Protein AF-A0A0H2RJT6-F1 (afdb_monomer)

Solvent-accessible surface area (backbone atoms only — not comparable to full-atom values): 15308 Å² total; per-residue (Å²): 140,87,80,90,82,89,78,84,84,78,86,77,85,83,81,84,77,84,78,81,77,78,84,75,86,77,82,84,78,81,76,83,76,79,80,81,78,73,86,76,71,72,59,98,78,64,89,45,74,68,57,58,53,48,54,52,51,54,50,51,50,54,52,49,51,52,50,51,53,51,51,35,48,74,66,50,67,35,45,68,49,44,46,49,56,51,48,51,58,48,48,59,54,50,52,54,52,52,54,54,48,60,61,48,70,76,55,71,87,86,75,70,84,84,78,82,61,86,68,74,50,73,64,55,54,50,52,50,52,51,47,53,53,52,41,48,53,36,32,56,44,94,47,66,69,55,16,49,50,20,32,50,48,52,25,50,47,21,66,78,32,67,66,54,15,54,53,57,55,68,46,82,52,68,86,48,70,62,57,82,63,93,43,72,68,49,53,52,40,49,51,53,26,48,48,41,31,68,48,46,71,64,48,54,50,52,51,54,50,51,50,44,65,76,66,48,72,88,49,99,52,96,62,56,91,51,49,64,56,54,51,52,58,44,50,65,52,46,51,56,50,50,51,52,51,48,55,67,74,76,106

Foldseek 3Di:
DDDDDDDDDDDDDDDDDPDDPDDDDDDPDPDPPDDPCPPPDPPPDPPDVVVVVVVVVVVVVVVVVVVVVVVCVVVLLALVSLLVVLVVLLVVLVVVLVVVVVVCVVPDDDPPDPPSDPDPDPVSLVVNLVSLVSLLVQCQDPDPVRNLSSLVSLLVCLLVHLVSLVSVLPPPSVVSLPHPDPDPSSPVSSVSSVCSSPVSVVSVVVVVVVCCVVPVPPDPDPCHPCPVVVVVVVCVVVVVVVVVVVVVVVD

Mean predicted aligned error: 14.98 Å

Secondary structure (DSSP, 8-state):
--------------------------------------S----TT---HHHHHHHHHHHHHHHHHHHHHHHHHHTT-SHHHHHHHHHHHHHHHHHHHHHHHHHHHTS-GGG-SSS---PPPHHHHHHHHHHHHHHHHHTT-S-HHHHHHHHHHHHHHHHH-HHHHHHHHHS-GGGGSS-SS--HHHHHHHHHHHHHHH-HHHHHHHHHHHHHHHHSTTS--TTGGGHHHHHHHHHHHHHHHHHHHHHHHH-

Structure (mmCIF, N/CA/C/O backbone):
data_AF-A0A0H2RJT6-F1
#
_entry.id   AF-A0A0H2RJT6-F1
#
loop_
_atom_site.group_PDB
_atom_site.id
_atom_site.type_symbol
_atom_site.label_atom_id
_atom_site.label_alt_id
_atom_site.label_comp_id
_atom_site.label_asym_id
_atom_site.label_entity_id
_atom_site.label_seq_id
_atom_site.pdbx_PDB_ins_code
_atom_site.Cartn_x
_atom_site.Cartn_y
_atom_site.Cartn_z
_atom_site.occupancy
_atom_site.B_iso_or_equiv
_atom_site.auth_seq_id
_atom_site.auth_comp_id
_atom_site.auth_asym_id
_atom_site.auth_atom_id
_atom_site.pdbx_PDB_model_num
ATOM 1 N N . MET A 1 1 ? 41.967 -22.793 17.182 1.00 45.53 1 MET A N 1
ATOM 2 C CA . MET A 1 1 ? 41.355 -23.231 18.454 1.00 45.53 1 MET A CA 1
ATOM 3 C C . MET A 1 1 ? 39.884 -23.486 18.200 1.00 45.53 1 MET A C 1
ATOM 5 O O . MET A 1 1 ? 39.158 -22.557 17.878 1.00 45.53 1 MET A O 1
ATOM 9 N N . ALA A 1 2 ? 39.508 -24.761 18.204 1.00 50.25 2 ALA A N 1
ATOM 10 C CA . ALA A 1 2 ? 38.181 -25.255 17.871 1.00 50.25 2 ALA A CA 1
ATOM 11 C C . ALA A 1 2 ? 37.412 -25.554 19.163 1.00 50.25 2 ALA A C 1
ATOM 13 O O . ALA A 1 2 ? 37.963 -26.201 20.048 1.00 50.25 2 ALA A O 1
ATOM 14 N N . HIS A 1 3 ? 36.153 -25.129 19.255 1.00 53.34 3 HIS A N 1
ATOM 15 C CA . HIS A 1 3 ? 35.222 -25.632 20.262 1.00 53.34 3 HIS A CA 1
ATOM 16 C C . HIS A 1 3 ? 33.920 -26.059 19.584 1.00 53.34 3 HIS A C 1
ATOM 18 O O . HIS A 1 3 ? 33.117 -25.238 19.146 1.00 53.34 3 HIS A O 1
ATOM 24 N N . ASN A 1 4 ? 33.760 -27.380 19.500 1.00 57.09 4 ASN A N 1
ATOM 25 C CA . ASN A 1 4 ? 32.507 -28.072 19.238 1.00 57.09 4 ASN A CA 1
ATOM 26 C C . ASN A 1 4 ? 31.572 -27.889 20.440 1.00 57.09 4 ASN A C 1
ATOM 28 O O . ASN A 1 4 ? 31.988 -28.113 21.576 1.00 57.09 4 ASN A O 1
ATOM 32 N N . SER A 1 5 ? 30.303 -27.557 20.198 1.00 62.84 5 SER A N 1
ATOM 33 C CA . SER A 1 5 ? 29.250 -27.660 21.210 1.00 62.84 5 SER A CA 1
ATOM 34 C C . SER A 1 5 ? 28.062 -28.421 20.630 1.00 62.84 5 SER A C 1
ATOM 36 O O . SER A 1 5 ? 27.345 -27.947 19.751 1.00 62.84 5 SER A O 1
ATOM 38 N N . SER A 1 6 ? 27.928 -29.660 21.094 1.00 62.94 6 SER A N 1
ATOM 39 C CA . SER A 1 6 ? 26.871 -30.614 20.785 1.00 62.94 6 SER A CA 1
ATOM 40 C C . SER A 1 6 ? 25.613 -30.286 21.592 1.00 62.94 6 SER A C 1
ATOM 42 O O . SER A 1 6 ? 25.575 -30.499 22.803 1.00 62.94 6 SER A O 1
ATOM 44 N N . GLY A 1 7 ? 24.582 -29.779 20.916 1.00 62.94 7 GLY A N 1
ATOM 45 C CA . GLY A 1 7 ? 23.265 -29.504 21.491 1.00 62.94 7 GLY A CA 1
ATOM 46 C C . GLY A 1 7 ? 22.251 -30.601 21.164 1.00 62.94 7 GLY A C 1
ATOM 47 O O . GLY A 1 7 ? 21.821 -30.738 20.019 1.00 62.94 7 GLY A O 1
ATOM 48 N N . SER A 1 8 ? 21.876 -31.368 22.187 1.00 63.84 8 SER A N 1
ATOM 49 C CA . SER A 1 8 ? 20.895 -32.457 22.187 1.00 63.84 8 SER A CA 1
ATOM 50 C C . SER A 1 8 ? 19.526 -32.073 21.607 1.00 63.84 8 SER A C 1
ATOM 52 O O . SER A 1 8 ? 18.866 -31.150 22.082 1.00 63.84 8 SER A O 1
ATOM 54 N N . ARG A 1 9 ? 19.050 -32.853 20.626 1.00 53.75 9 ARG A N 1
ATOM 55 C CA . ARG A 1 9 ? 17.667 -32.814 20.122 1.00 53.75 9 ARG A CA 1
ATOM 56 C C . ARG A 1 9 ? 16.729 -33.521 21.101 1.00 53.75 9 ARG A C 1
ATOM 58 O O . ARG A 1 9 ? 16.786 -34.738 21.250 1.00 53.75 9 ARG A O 1
ATOM 65 N N . LYS A 1 10 ? 15.832 -32.757 21.722 1.00 69.25 10 LYS A N 1
ATOM 66 C CA . LYS A 1 10 ? 14.709 -33.265 22.518 1.00 69.25 10 LYS A CA 1
ATOM 67 C C . LYS A 1 10 ? 13.551 -33.596 21.564 1.00 69.25 10 LYS A C 1
ATOM 69 O O . LYS A 1 10 ? 13.010 -32.695 20.927 1.00 69.25 10 LYS A O 1
ATOM 74 N N . ARG A 1 11 ? 13.224 -34.886 21.418 1.00 62.72 11 ARG A N 1
ATOM 75 C CA . ARG A 1 11 ? 12.004 -35.364 20.744 1.00 62.72 11 ARG A CA 1
ATOM 76 C C . ARG A 1 11 ? 10.793 -34.872 21.538 1.00 62.72 11 ARG A C 1
ATOM 78 O O . ARG A 1 11 ? 10.740 -35.077 22.747 1.00 62.72 11 ARG A O 1
ATOM 85 N N . VAL A 1 12 ? 9.862 -34.211 20.859 1.00 65.50 12 VAL A N 1
ATOM 86 C CA . VAL A 1 12 ? 8.534 -33.888 21.385 1.00 65.50 12 VAL A CA 1
ATOM 87 C C . VAL A 1 12 ? 7.555 -34.756 20.612 1.00 65.50 12 VAL A C 1
ATOM 89 O O . VAL A 1 12 ? 7.396 -34.582 19.405 1.00 65.50 12 VAL A O 1
ATOM 92 N N . ASP A 1 13 ? 6.964 -35.716 21.313 1.00 62.78 13 ASP A N 1
ATOM 93 C CA . ASP A 1 13 ? 5.939 -36.604 20.787 1.00 62.78 13 ASP A CA 1
ATOM 94 C C . ASP A 1 13 ? 4.620 -35.831 20.660 1.00 62.78 13 ASP A C 1
ATOM 96 O O . ASP A 1 13 ? 4.038 -35.364 21.641 1.00 62.78 13 ASP A O 1
ATOM 100 N N . SER A 1 14 ? 4.161 -35.656 19.424 1.00 55.34 14 SER A N 1
ATOM 101 C CA . SER A 1 14 ? 2.859 -35.082 19.097 1.00 55.34 14 SER A CA 1
ATOM 102 C C . SER A 1 14 ? 1.787 -36.170 19.178 1.00 55.34 14 SER A C 1
ATOM 104 O O . SER A 1 14 ? 1.595 -36.936 18.232 1.00 55.34 14 SER A O 1
ATOM 106 N N . GLY A 1 15 ? 1.100 -36.237 20.319 1.00 51.59 15 GLY A N 1
ATOM 107 C CA . GLY A 1 15 ? -0.102 -37.046 20.498 1.00 51.59 15 GLY A CA 1
ATOM 108 C C . GLY A 1 15 ? -1.246 -36.514 19.634 1.00 51.59 15 GLY A C 1
ATOM 109 O O . GLY A 1 15 ? -1.715 -35.392 19.819 1.00 51.59 15 GLY A O 1
ATOM 110 N N . VAL A 1 16 ? -1.682 -37.334 18.681 1.00 53.94 16 VAL A N 1
ATOM 111 C CA . VAL A 1 16 ? -2.884 -37.126 17.870 1.00 53.94 16 VAL A CA 1
ATOM 112 C C . VAL A 1 16 ? -4.087 -37.518 18.726 1.00 53.94 16 VAL A C 1
ATOM 114 O O . VAL A 1 16 ? -4.395 -38.695 18.889 1.00 53.94 16 VAL A O 1
ATOM 117 N N . GLY A 1 17 ? -4.728 -36.517 19.328 1.00 48.91 17 GLY A N 1
ATOM 118 C CA . GLY A 1 17 ? -6.003 -36.661 20.022 1.00 48.91 17 GLY A CA 1
ATOM 119 C C . GLY A 1 17 ? -7.161 -36.461 19.051 1.00 48.91 17 GLY A C 1
ATOM 120 O O . GLY A 1 17 ? -7.537 -35.329 18.752 1.00 48.91 17 GLY A O 1
ATOM 121 N N . SER A 1 18 ? -7.721 -37.564 18.564 1.00 52.62 18 SER A N 1
ATOM 122 C CA . SER A 1 18 ? -8.982 -37.612 17.823 1.00 52.62 18 SER A CA 1
ATOM 123 C C . SER A 1 18 ? -10.130 -37.223 18.757 1.00 52.62 18 SER A C 1
ATOM 125 O O . SER A 1 18 ? -10.585 -38.025 19.567 1.00 52.62 18 SER A O 1
ATOM 127 N N . SER A 1 19 ? -10.568 -35.966 18.689 1.00 55.22 19 SER A N 1
ATOM 128 C CA . SER A 1 19 ? -11.716 -35.476 19.454 1.00 55.22 19 SER A CA 1
ATOM 129 C C . SER A 1 19 ? -12.989 -35.664 18.627 1.00 55.22 19 SER A C 1
ATOM 131 O O . SER A 1 19 ? -13.393 -34.785 17.865 1.00 55.22 19 SER A O 1
ATOM 133 N N . GLU A 1 20 ? -13.600 -36.843 18.762 1.00 54.53 20 GLU A N 1
ATOM 134 C CA . GLU A 1 20 ? -14.988 -37.100 18.374 1.00 54.53 20 GLU A CA 1
ATOM 135 C C . GLU A 1 20 ? -15.906 -36.163 19.168 1.00 54.53 20 GLU A C 1
ATOM 137 O O . GLU A 1 20 ? -16.173 -36.359 20.355 1.00 54.53 20 GLU A O 1
ATOM 142 N N . ARG A 1 21 ? -16.391 -35.103 18.516 1.00 51.34 21 ARG A N 1
ATOM 143 C CA . ARG A 1 21 ? -17.468 -34.276 19.059 1.00 51.34 21 ARG A CA 1
ATOM 144 C C . ARG A 1 21 ? -18.800 -34.960 18.788 1.00 51.34 21 ARG A C 1
ATOM 146 O O . ARG A 1 21 ? -19.417 -34.762 17.747 1.00 51.34 21 ARG A O 1
ATOM 153 N N . SER A 1 22 ? -19.217 -35.751 19.768 1.00 57.12 22 SER A N 1
ATOM 154 C CA . SER A 1 22 ? -20.610 -36.116 20.013 1.00 57.12 22 SER A CA 1
ATOM 155 C C . SER A 1 22 ? -21.481 -34.851 20.018 1.00 57.12 22 SER A C 1
ATOM 157 O O . SER A 1 22 ? -21.311 -33.964 20.858 1.00 57.12 22 SER A O 1
ATOM 159 N N . ILE A 1 23 ? -22.3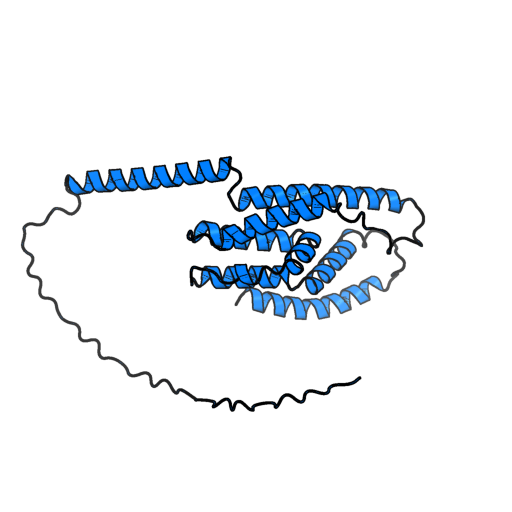75 -34.742 19.035 1.00 62.00 23 ILE A N 1
ATOM 160 C CA . ILE A 1 23 ? -23.396 -33.697 18.954 1.00 62.00 23 ILE A CA 1
ATOM 161 C C . ILE A 1 23 ? -24.551 -34.157 19.844 1.00 62.00 23 ILE A C 1
ATOM 163 O O . ILE A 1 23 ? -25.351 -35.002 19.448 1.00 62.00 23 ILE A O 1
ATOM 167 N N . ILE A 1 24 ? -24.610 -33.628 21.065 1.00 70.25 24 ILE A N 1
ATOM 168 C CA . ILE A 1 24 ? -25.733 -33.838 21.983 1.00 70.25 24 ILE A CA 1
ATOM 169 C C . ILE A 1 24 ? -26.842 -32.842 21.597 1.00 70.25 24 ILE A C 1
ATOM 171 O O . ILE A 1 24 ? -26.604 -31.633 21.665 1.00 70.25 24 ILE A O 1
ATOM 175 N N . PRO A 1 25 ? -28.042 -33.296 21.191 1.00 61.62 25 PRO A N 1
ATOM 176 C CA . PRO A 1 25 ? -29.174 -32.410 20.949 1.00 61.62 25 PRO A CA 1
ATOM 177 C C . PRO A 1 25 ? -29.694 -31.869 22.287 1.00 61.62 25 PRO A C 1
ATOM 179 O O . PRO A 1 25 ? -30.182 -32.621 23.130 1.00 61.62 25 PRO A O 1
ATOM 182 N N . LEU A 1 26 ? -29.561 -30.558 22.496 1.00 66.94 26 LEU A N 1
ATOM 183 C CA . LEU A 1 26 ? -30.121 -29.874 23.661 1.00 66.94 26 LEU A CA 1
ATOM 184 C C . LEU A 1 26 ? -31.632 -29.660 23.460 1.00 66.94 26 LEU A C 1
ATOM 186 O O . LEU A 1 26 ? -32.028 -29.102 22.434 1.00 66.94 26 LEU A O 1
ATOM 190 N N . PRO A 1 27 ? -32.482 -30.065 24.420 1.00 66.94 27 PRO A N 1
ATOM 191 C CA . PRO A 1 27 ? -33.911 -29.799 24.364 1.00 66.94 27 PRO A CA 1
ATOM 192 C C . PRO A 1 27 ? -34.169 -28.300 24.565 1.00 66.94 27 PRO A C 1
ATOM 194 O O . PRO A 1 27 ? -33.843 -27.734 25.610 1.00 66.94 27 PRO A O 1
ATOM 197 N N . LEU A 1 28 ? -34.760 -27.657 23.553 1.00 57.69 28 LEU A N 1
ATOM 198 C CA . LEU A 1 28 ? -35.326 -26.316 23.675 1.00 57.69 28 LEU A CA 1
ATOM 199 C C . LEU A 1 28 ? -36.509 -26.371 24.647 1.00 57.69 28 LEU A C 1
ATOM 201 O O . LEU A 1 28 ? -37.605 -26.801 24.292 1.00 57.69 28 LEU A O 1
ATOM 205 N N . ILE A 1 29 ? -36.284 -25.913 25.875 1.00 68.88 29 ILE A N 1
ATOM 206 C CA . ILE A 1 29 ? -37.354 -25.589 26.814 1.00 68.88 29 ILE A CA 1
ATOM 207 C C . ILE A 1 29 ? -37.847 -24.193 26.435 1.00 68.88 29 ILE A C 1
ATOM 209 O O . ILE A 1 29 ? -37.192 -23.188 26.705 1.00 68.88 29 ILE A O 1
ATOM 213 N N . SER A 1 30 ? -38.983 -24.156 25.739 1.00 64.38 30 SER A N 1
ATOM 214 C CA . SER A 1 30 ? -39.753 -22.938 25.508 1.00 64.38 30 SER A CA 1
ATOM 215 C C . SER A 1 30 ? -40.407 -22.540 26.829 1.00 64.38 30 SER A C 1
ATOM 217 O O . SER A 1 30 ? -41.372 -23.156 27.276 1.00 64.38 30 SER A O 1
ATOM 219 N N . THR A 1 31 ? -39.826 -21.554 27.504 1.00 65.19 31 THR A N 1
ATOM 220 C CA . THR A 1 31 ? -40.464 -20.865 28.621 1.00 65.19 31 THR A CA 1
ATOM 221 C C . THR A 1 31 ? -41.488 -19.888 28.055 1.00 65.19 31 THR A C 1
ATOM 223 O O . THR A 1 31 ? -41.137 -18.837 27.519 1.00 65.19 31 THR A O 1
ATOM 226 N N . GLU A 1 32 ? -42.765 -20.249 28.164 1.00 61.69 32 GLU A N 1
ATOM 227 C CA . GLU A 1 32 ? -43.885 -19.342 27.930 1.00 61.69 32 GLU A CA 1
ATOM 228 C C . GLU A 1 32 ? -43.878 -18.248 29.005 1.00 61.69 32 GLU A C 1
ATOM 230 O O . GLU A 1 32 ? -44.390 -18.408 30.114 1.00 61.69 32 GLU A O 1
ATOM 235 N N . SER A 1 33 ? -43.247 -17.120 28.683 1.00 63.88 33 SER A N 1
ATOM 236 C CA . SER A 1 33 ? -43.340 -15.896 29.472 1.00 63.88 33 SER A CA 1
ATOM 237 C C . SER A 1 33 ? -44.740 -15.313 29.302 1.00 63.88 33 SER A C 1
ATOM 239 O O . SER A 1 33 ? -45.008 -14.568 28.358 1.00 63.88 33 SER A O 1
ATOM 241 N N . LEU A 1 34 ? -45.641 -15.680 30.213 1.00 60.44 34 LEU A N 1
ATOM 242 C CA . LEU A 1 34 ? -46.960 -15.076 30.318 1.00 60.44 34 LEU A CA 1
ATOM 243 C C . LEU A 1 34 ? -46.830 -13.587 30.639 1.00 60.44 34 LEU A C 1
ATOM 245 O O . LEU A 1 34 ? -46.240 -13.156 31.630 1.00 60.44 34 LEU A O 1
ATOM 249 N N . SER A 1 35 ? -47.397 -12.823 29.720 1.00 63.00 35 SER A N 1
ATOM 250 C CA . SER A 1 35 ? -47.477 -11.381 29.657 1.00 63.00 35 SER A CA 1
ATOM 251 C C . SER A 1 35 ? -48.242 -10.790 30.843 1.00 63.00 35 SER A C 1
ATOM 253 O O . SER A 1 35 ? -49.468 -10.872 30.903 1.00 63.00 35 SER A O 1
ATOM 255 N N . SER A 1 36 ? -47.534 -10.102 31.733 1.00 56.41 36 SER A N 1
ATOM 256 C CA . SER A 1 36 ? -48.117 -9.019 32.527 1.00 56.41 36 SER A CA 1
ATOM 257 C C . SER A 1 36 ? -47.902 -7.722 31.749 1.00 56.41 36 SER A C 1
ATOM 259 O O . SER A 1 36 ? -46.885 -7.048 31.915 1.00 56.41 36 SER A O 1
ATOM 261 N N . ILE A 1 37 ? -48.823 -7.426 30.825 1.00 55.38 37 ILE A N 1
ATOM 262 C CA . ILE A 1 37 ? -48.891 -6.144 30.111 1.00 55.38 37 ILE A CA 1
ATOM 263 C C . ILE A 1 37 ? -49.436 -5.122 31.103 1.00 55.38 37 ILE A C 1
ATOM 265 O O . ILE A 1 37 ? -50.644 -4.942 31.252 1.00 55.38 37 ILE A O 1
ATOM 269 N N . ASP A 1 38 ? -48.516 -4.481 31.816 1.00 52.69 38 ASP A N 1
ATOM 270 C CA . ASP A 1 38 ? -48.826 -3.288 32.586 1.00 52.69 38 ASP A CA 1
ATOM 271 C C . ASP A 1 38 ? -49.097 -2.155 31.585 1.00 52.69 38 ASP A C 1
ATOM 273 O O . ASP A 1 38 ? -48.226 -1.732 30.819 1.00 52.69 38 ASP A O 1
ATOM 277 N N . SER A 1 39 ? -50.363 -1.751 31.504 1.00 54.09 39 SER A N 1
ATOM 278 C CA . SER A 1 39 ? -50.934 -0.902 30.450 1.00 54.09 39 SER A CA 1
ATOM 279 C C . SER A 1 39 ? -50.626 0.585 30.644 1.00 54.09 39 SER A C 1
ATOM 281 O O . SER A 1 39 ? -51.475 1.438 30.405 1.00 54.09 39 SER A O 1
ATOM 283 N N . ASN A 1 40 ? -49.390 0.911 31.023 1.00 55.81 40 ASN A N 1
ATOM 284 C CA . ASN A 1 40 ? -48.861 2.274 30.971 1.00 55.81 40 ASN A CA 1
ATOM 285 C C . ASN A 1 40 ? -47.858 2.401 29.818 1.00 55.81 40 ASN A C 1
ATOM 287 O O . ASN A 1 40 ? -46.734 2.880 29.970 1.00 55.81 40 ASN A O 1
ATOM 291 N N . ALA A 1 41 ? -48.287 1.891 28.658 1.00 55.59 41 ALA A N 1
ATOM 292 C CA . ALA A 1 41 ? -47.556 1.887 27.406 1.00 55.59 41 ALA A CA 1
ATOM 293 C C . ALA A 1 41 ? -47.162 3.319 27.025 1.00 55.59 41 ALA A C 1
ATOM 295 O O . ALA A 1 41 ? -47.937 4.084 26.453 1.00 55.59 41 ALA A O 1
ATOM 296 N N . THR A 1 42 ? -45.911 3.653 27.326 1.00 57.06 42 THR A N 1
ATOM 297 C CA . THR A 1 42 ? -45.086 4.573 26.556 1.00 57.06 42 THR A CA 1
ATOM 298 C C . THR A 1 42 ? -45.341 4.294 25.081 1.00 57.06 42 THR A C 1
ATOM 300 O O . THR A 1 42 ? -44.850 3.305 24.537 1.00 57.06 42 THR A O 1
ATOM 303 N N . ALA A 1 43 ? -46.160 5.124 24.427 1.00 58.16 43 ALA A N 1
ATOM 304 C CA . ALA A 1 43 ? -46.365 4.984 22.996 1.00 58.16 43 ALA A CA 1
ATOM 305 C C . ALA A 1 43 ? -44.969 4.998 22.341 1.00 58.16 43 ALA A C 1
ATOM 307 O O . ALA A 1 43 ? -44.178 5.897 22.652 1.00 58.16 43 ALA A O 1
ATOM 308 N N . PRO A 1 44 ? -44.625 4.015 21.489 1.00 53.47 44 PRO A N 1
ATOM 309 C CA . PRO A 1 44 ? -43.249 3.743 21.049 1.00 53.47 44 PRO A CA 1
ATOM 310 C C . PRO A 1 44 ? -42.597 4.849 20.193 1.00 53.47 44 PRO A C 1
ATOM 312 O O . PRO A 1 44 ? -41.532 4.646 19.611 1.00 53.47 44 PRO A O 1
ATOM 315 N N . ASN A 1 45 ? -43.200 6.037 20.151 1.00 53.03 45 ASN A N 1
ATOM 316 C CA . ASN A 1 45 ? -42.736 7.205 19.424 1.00 53.03 45 ASN A CA 1
ATOM 317 C C . ASN A 1 45 ? -43.119 8.543 20.090 1.00 53.03 45 ASN A C 1
ATOM 319 O O . ASN A 1 45 ? -43.161 9.565 19.415 1.00 53.03 45 ASN A O 1
ATOM 323 N N . LEU A 1 46 ? -43.433 8.560 21.393 1.00 58.41 46 LEU A N 1
ATOM 324 C CA . LEU A 1 46 ? -43.580 9.829 22.111 1.00 58.41 46 LEU A CA 1
ATOM 325 C C . LEU A 1 46 ? -42.198 10.443 22.342 1.00 58.41 46 LEU A C 1
ATOM 327 O O . LEU A 1 46 ? -41.273 9.763 22.795 1.00 58.41 46 LEU A O 1
ATOM 331 N N . GLU A 1 47 ? -42.074 11.727 22.015 1.00 61.25 47 GLU A N 1
ATOM 332 C CA . GLU A 1 47 ? -40.893 12.562 22.231 1.00 61.25 47 GLU A CA 1
ATOM 333 C C . GLU A 1 47 ? -40.586 12.662 23.734 1.00 61.25 47 GLU A C 1
ATOM 335 O O . GLU A 1 47 ? -40.949 13.608 24.426 1.00 61.25 47 GLU A O 1
ATOM 340 N N . GLY A 1 48 ? -39.944 11.637 24.287 1.00 71.31 48 GLY A N 1
ATOM 341 C CA . GLY A 1 48 ? -39.386 11.702 25.628 1.00 71.31 48 GLY A CA 1
ATOM 342 C C . GLY A 1 48 ? -38.142 12.580 25.602 1.00 71.31 48 GLY A C 1
ATOM 343 O O . GLY A 1 48 ? -37.264 12.365 24.765 1.00 71.31 48 GLY A O 1
ATOM 344 N N . ALA A 1 49 ? -38.021 13.515 26.547 1.00 74.50 49 ALA A N 1
ATOM 345 C CA . ALA A 1 49 ? -36.872 14.420 26.650 1.00 74.50 49 ALA A CA 1
ATOM 346 C C . ALA A 1 49 ? -35.515 13.686 26.586 1.00 74.50 49 ALA A C 1
ATOM 348 O O . ALA A 1 49 ? -34.572 14.189 25.981 1.00 74.50 49 ALA A O 1
ATOM 349 N N . GLY A 1 50 ? -35.442 12.463 27.131 1.00 82.88 50 GLY A N 1
ATOM 350 C CA . GLY A 1 50 ? -34.260 11.595 27.076 1.00 82.88 50 GLY A CA 1
ATOM 351 C C . GLY A 1 50 ? -33.840 11.162 25.663 1.00 82.88 50 GLY A C 1
ATOM 352 O O . GLY A 1 50 ? -32.653 10.993 25.398 1.00 82.88 50 GLY A O 1
ATOM 353 N N . ARG A 1 51 ? -34.785 11.019 24.728 1.00 80.31 51 ARG A N 1
ATOM 354 C CA . ARG A 1 51 ? -34.502 10.596 23.348 1.00 80.31 51 ARG A CA 1
ATOM 355 C C . ARG A 1 51 ? -33.913 11.743 22.527 1.00 80.31 51 ARG A C 1
ATOM 357 O O . ARG A 1 51 ? -32.986 11.524 21.755 1.00 80.31 51 ARG A O 1
ATOM 364 N N . THR A 1 52 ? -34.381 12.967 22.764 1.00 86.50 52 THR A N 1
ATOM 365 C CA . THR A 1 52 ? -33.869 14.176 22.105 1.00 86.50 52 THR A CA 1
ATOM 366 C C . THR A 1 52 ? -32.429 14.480 22.513 1.00 86.50 52 THR A C 1
ATOM 368 O O . THR A 1 52 ? -31.601 14.772 21.653 1.00 86.50 52 THR A O 1
ATOM 371 N N . VAL A 1 53 ? -32.088 14.346 23.803 1.00 90.69 53 VAL A N 1
ATOM 372 C CA . VAL A 1 53 ? -30.687 14.491 24.240 1.00 90.69 53 VAL A CA 1
ATOM 373 C C . VAL A 1 53 ? -29.803 13.351 23.736 1.00 90.69 53 VAL A C 1
ATOM 375 O O . VAL A 1 53 ? -28.679 13.619 23.330 1.00 90.69 53 VAL A O 1
ATOM 378 N N . GLY A 1 54 ? -30.304 12.111 23.680 1.00 90.81 54 GLY A N 1
ATOM 379 C CA . GLY A 1 54 ? -29.571 10.987 23.083 1.00 90.81 54 GLY A CA 1
ATOM 380 C C . GLY A 1 54 ? -29.192 11.250 21.622 1.00 90.81 54 GLY A C 1
ATOM 381 O O . GLY A 1 54 ? -28.017 11.190 21.274 1.00 90.81 54 GLY A O 1
ATOM 382 N N . LEU A 1 55 ? -30.162 11.670 20.801 1.00 90.62 55 LEU A N 1
ATOM 383 C CA . LEU A 1 55 ? -29.926 12.031 19.398 1.00 90.62 55 LEU A CA 1
ATOM 384 C C . LEU A 1 55 ? -28.941 13.198 19.245 1.00 90.62 55 LEU A C 1
ATOM 386 O O . LEU A 1 55 ? -28.130 13.198 18.320 1.00 90.62 55 LEU A O 1
ATOM 390 N N . LEU A 1 56 ? -28.979 14.178 20.154 1.00 92.62 56 LEU A N 1
ATOM 391 C CA . LEU A 1 56 ? -28.019 15.281 20.160 1.00 92.62 56 LEU A CA 1
ATOM 392 C C . LEU A 1 56 ? -26.591 14.787 20.432 1.00 92.62 56 LEU A C 1
ATOM 394 O O . LEU A 1 56 ? -25.662 15.231 19.756 1.00 92.62 56 LEU A O 1
ATOM 398 N N . TYR A 1 57 ? -26.404 13.876 21.392 1.00 95.19 57 TYR A N 1
ATOM 399 C CA . TYR A 1 57 ? -25.090 13.305 21.694 1.00 95.19 57 TYR A CA 1
ATOM 400 C C . TYR A 1 57 ? -24.566 12.422 20.563 1.00 95.19 57 TYR A C 1
ATOM 402 O O . TYR A 1 57 ? -23.395 12.548 20.207 1.00 95.19 57 TYR A O 1
ATOM 410 N N . ASP A 1 58 ? -25.419 11.593 19.962 1.00 90.56 58 ASP A N 1
ATOM 411 C CA . ASP A 1 58 ? -25.045 10.760 18.816 1.00 90.56 58 ASP A CA 1
ATOM 412 C C . ASP A 1 58 ? -24.623 11.628 17.622 1.00 90.56 58 ASP A C 1
ATOM 414 O O . ASP A 1 58 ? -23.588 11.386 16.995 1.00 90.56 58 ASP A O 1
ATOM 418 N N . PHE A 1 59 ? -25.368 12.706 17.357 1.00 94.25 59 PHE A N 1
ATOM 419 C CA . PHE A 1 59 ? -25.025 13.679 16.322 1.00 94.25 59 PHE A CA 1
ATOM 420 C C . PHE A 1 59 ? -23.692 14.388 16.609 1.00 94.25 59 PHE A C 1
ATOM 422 O O . PHE A 1 59 ? -22.853 14.518 15.714 1.00 94.25 59 PHE A O 1
ATOM 429 N N . LEU A 1 60 ? -23.453 14.804 17.859 1.00 95.38 60 LEU A N 1
ATOM 430 C CA . LEU A 1 60 ? -22.175 15.400 18.264 1.00 95.38 60 LEU A CA 1
ATOM 431 C C . LEU A 1 60 ? -21.010 14.413 18.120 1.00 95.38 60 LEU A C 1
ATOM 433 O O . LEU A 1 60 ? -19.926 14.806 17.688 1.00 95.38 60 LEU A O 1
ATOM 437 N N . GLY A 1 61 ? -21.234 13.145 18.469 1.00 94.31 61 GLY A N 1
ATOM 438 C CA . GLY A 1 61 ? -20.260 12.069 18.316 1.00 94.31 61 GLY A CA 1
ATOM 439 C C . GLY A 1 61 ? -19.852 11.889 16.856 1.00 94.31 61 GLY A C 1
ATOM 440 O O . GLY A 1 61 ? -18.660 11.930 16.545 1.00 94.31 61 GLY A O 1
ATOM 441 N N . ALA A 1 62 ? -20.835 11.801 15.957 1.00 87.75 62 ALA A N 1
ATOM 442 C CA . ALA A 1 62 ? -20.600 11.689 14.519 1.00 87.75 62 ALA A CA 1
ATOM 443 C C . ALA A 1 62 ? -19.849 12.909 13.956 1.00 87.75 62 ALA A C 1
ATOM 445 O O . ALA A 1 62 ? -18.866 12.761 13.229 1.00 87.75 62 ALA A O 1
ATOM 446 N N . MET A 1 63 ? -20.241 14.128 14.349 1.00 93.25 63 MET A N 1
ATOM 447 C CA . MET A 1 63 ? -19.543 15.348 13.925 1.00 93.25 63 MET A CA 1
ATOM 448 C C . MET A 1 63 ? -18.088 15.401 14.405 1.00 93.25 63 MET A C 1
ATOM 450 O O . MET A 1 63 ? -17.207 15.852 13.666 1.00 93.25 63 MET A O 1
ATOM 454 N N . LEU A 1 64 ? -17.820 14.973 15.641 1.00 91.31 64 LEU A N 1
ATOM 455 C CA . LEU A 1 64 ? -16.469 14.966 16.195 1.00 91.31 64 LEU A CA 1
ATOM 456 C C . LEU A 1 64 ? -15.584 13.941 15.478 1.00 91.31 64 LEU A C 1
ATOM 458 O O . LEU A 1 64 ? -14.426 14.239 15.174 1.00 91.31 64 LEU A O 1
ATOM 462 N N . GLU A 1 65 ? -16.127 12.762 15.178 1.00 81.81 65 GLU A N 1
ATOM 463 C CA . GLU A 1 65 ? -15.436 11.733 14.404 1.00 81.81 65 GLU A CA 1
ATOM 464 C C . GLU A 1 65 ? -15.076 12.242 13.001 1.00 81.81 65 GLU A C 1
ATOM 466 O O . GLU A 1 65 ? -13.915 12.155 12.590 1.00 81.81 65 GLU A O 1
ATOM 471 N N . ASP A 1 66 ? -16.021 12.879 12.308 1.00 81.69 66 ASP A N 1
ATOM 472 C CA . ASP A 1 66 ? -15.787 13.497 11.001 1.00 81.69 66 ASP A CA 1
ATOM 473 C C . ASP A 1 66 ? -14.728 14.601 11.060 1.00 81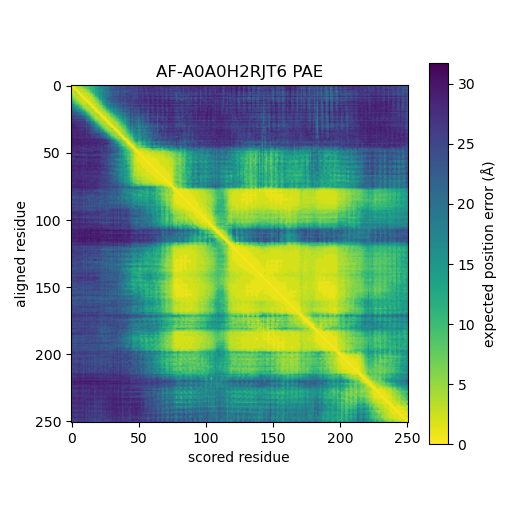.69 66 ASP A C 1
ATOM 475 O O . ASP A 1 66 ? -13.855 14.698 10.187 1.00 81.69 66 ASP A O 1
ATOM 479 N N . PHE A 1 67 ? -14.763 15.435 12.100 1.00 86.25 67 PHE A N 1
ATOM 480 C CA . PHE A 1 67 ? -13.771 16.486 12.295 1.00 86.25 67 PHE A CA 1
ATOM 481 C C . PHE A 1 67 ? -12.371 15.903 12.516 1.00 86.25 67 PHE A C 1
ATOM 483 O O . PHE A 1 67 ? -11.411 16.334 11.869 1.00 86.25 67 PHE A O 1
ATOM 490 N N . LEU A 1 68 ? -12.240 14.893 13.378 1.00 76.75 68 LEU A N 1
ATOM 491 C CA . LEU A 1 68 ? -10.969 14.221 13.646 1.00 76.75 68 LEU A CA 1
ATOM 492 C C . LEU A 1 68 ? -10.439 13.500 12.404 1.00 76.75 68 LEU A C 1
ATOM 494 O O . LEU A 1 68 ? -9.246 13.610 12.109 1.00 76.75 68 LEU A O 1
ATOM 498 N N . ASN A 1 69 ? -11.310 12.851 11.630 1.00 72.62 69 ASN A N 1
ATOM 499 C CA . ASN A 1 69 ? -10.950 12.227 10.359 1.00 72.62 69 ASN A CA 1
ATOM 500 C C . ASN A 1 69 ? -10.434 13.263 9.351 1.00 72.62 69 ASN A C 1
ATOM 502 O O . ASN A 1 69 ? -9.374 13.065 8.753 1.00 72.62 69 ASN A O 1
ATOM 506 N N . ARG A 1 70 ? -11.096 14.421 9.223 1.00 77.00 70 ARG A N 1
ATOM 507 C CA . ARG A 1 70 ? -10.630 15.520 8.357 1.00 77.00 70 ARG A CA 1
ATOM 508 C C . ARG A 1 70 ? -9.309 16.117 8.829 1.00 77.00 70 ARG A C 1
ATOM 510 O O . ARG A 1 70 ? -8.452 16.419 8.003 1.00 77.00 70 ARG A O 1
ATOM 517 N N . VAL A 1 71 ? -9.103 16.292 10.134 1.00 77.75 71 VAL A N 1
ATOM 518 C CA . VAL A 1 71 ? -7.827 16.793 10.675 1.00 77.75 71 VAL A CA 1
ATOM 519 C C . VAL A 1 71 ? -6.706 15.777 10.448 1.00 77.75 71 VAL A C 1
ATOM 521 O O . VAL A 1 71 ? -5.604 16.165 10.054 1.00 77.75 71 VAL A O 1
ATOM 524 N N . ALA A 1 72 ? -6.978 14.484 10.629 1.00 72.88 72 ALA A N 1
ATOM 525 C CA . ALA A 1 72 ? -6.031 13.414 10.336 1.00 72.88 72 ALA A CA 1
ATOM 526 C C . ALA A 1 72 ? -5.669 13.370 8.842 1.00 72.88 72 ALA A C 1
ATOM 528 O O . ALA A 1 72 ? -4.490 13.250 8.504 1.00 72.88 72 ALA A O 1
ATOM 529 N N . GLN A 1 73 ? -6.649 13.556 7.952 1.00 70.06 73 GLN A N 1
ATOM 530 C CA . GLN A 1 73 ? -6.426 13.691 6.509 1.00 70.06 73 GLN A CA 1
ATOM 531 C C . GLN A 1 73 ? -5.608 14.944 6.169 1.00 70.06 73 GLN A C 1
ATOM 533 O O . GLN A 1 73 ? -4.611 14.842 5.458 1.00 70.06 73 GLN A O 1
ATOM 538 N N . ARG A 1 74 ? -5.952 16.112 6.730 1.00 72.62 74 ARG A N 1
ATOM 539 C CA . ARG A 1 74 ? -5.221 17.378 6.512 1.00 72.62 74 ARG A CA 1
ATOM 540 C C . ARG A 1 74 ? -3.783 17.326 7.014 1.00 72.62 74 ARG A C 1
ATOM 542 O O . ARG A 1 74 ? -2.909 17.961 6.436 1.00 72.62 74 ARG A O 1
ATOM 549 N N . ARG A 1 75 ? -3.514 16.555 8.069 1.00 75.88 75 ARG A N 1
ATOM 550 C CA . ARG A 1 75 ? -2.149 16.297 8.551 1.00 75.88 75 ARG A CA 1
ATOM 551 C C . ARG A 1 75 ? -1.422 15.200 7.760 1.00 75.88 75 ARG A C 1
ATOM 553 O O . ARG A 1 75 ? -0.322 14.817 8.155 1.00 75.88 75 ARG A O 1
ATOM 560 N N . GLY A 1 76 ? -2.013 14.678 6.679 1.00 69.69 76 GLY A N 1
ATOM 561 C CA . GLY A 1 76 ? -1.435 13.603 5.866 1.00 69.69 76 GLY A CA 1
ATOM 562 C C . GLY A 1 76 ? -1.212 12.311 6.658 1.00 69.69 76 GLY A C 1
ATOM 563 O O . GLY A 1 76 ? -0.281 11.560 6.377 1.00 69.69 76 GLY A O 1
ATOM 564 N N . GLY A 1 77 ? -2.006 12.094 7.711 1.00 83.44 77 GLY A N 1
ATOM 565 C CA . GLY A 1 77 ? -1.856 10.982 8.648 1.00 83.44 77 GLY A CA 1
ATOM 566 C C . GLY A 1 77 ? -2.694 9.753 8.306 1.00 83.44 77 GLY A C 1
ATOM 567 O O . GLY A 1 77 ? -2.523 8.722 8.952 1.00 83.44 77 GLY A O 1
ATOM 568 N N . GLY A 1 78 ? -3.595 9.854 7.324 1.00 91.50 78 GLY A N 1
ATOM 569 C CA . GLY A 1 78 ? -4.405 8.729 6.860 1.00 91.50 78 GLY A CA 1
ATOM 570 C C . GLY A 1 78 ? -3.601 7.730 6.015 1.00 91.50 78 GLY A C 1
ATOM 571 O O . GLY A 1 78 ? -2.615 8.123 5.384 1.00 91.50 78 GLY A O 1
ATOM 572 N N . PRO A 1 79 ? -4.021 6.452 5.966 1.00 94.88 79 PRO A N 1
ATOM 573 C CA . PRO A 1 79 ? -3.338 5.428 5.175 1.00 94.88 79 PRO A CA 1
ATOM 574 C C . PRO A 1 79 ? -3.319 5.776 3.681 1.00 94.88 79 PRO A C 1
ATOM 576 O O . PRO A 1 79 ? -2.262 5.702 3.063 1.00 94.88 79 PRO A O 1
ATOM 579 N N . GLU A 1 80 ? -4.436 6.277 3.146 1.00 94.25 80 GLU A N 1
ATOM 580 C CA . GLU A 1 80 ? -4.596 6.715 1.749 1.00 94.25 80 GLU A CA 1
ATOM 581 C C . GLU A 1 80 ? -3.612 7.842 1.380 1.00 94.25 80 GLU A C 1
ATOM 583 O O . GLU A 1 80 ? -2.967 7.807 0.333 1.00 94.25 80 GLU A O 1
ATOM 588 N N . ALA A 1 81 ? -3.440 8.832 2.264 1.00 92.19 81 ALA A N 1
ATOM 589 C CA . ALA A 1 81 ? -2.530 9.955 2.036 1.00 92.19 81 ALA A CA 1
ATOM 590 C C . ALA A 1 81 ? -1.063 9.499 2.021 1.00 92.19 81 ALA A C 1
ATOM 592 O O . ALA A 1 81 ? -0.296 9.887 1.140 1.00 92.19 81 ALA A O 1
ATOM 593 N N . ILE A 1 82 ? -0.678 8.633 2.966 1.00 94.88 82 ILE A N 1
ATOM 594 C CA . ILE A 1 82 ? 0.674 8.062 3.011 1.00 94.88 82 ILE A CA 1
ATOM 595 C C . ILE A 1 82 ? 0.919 7.188 1.779 1.00 94.88 82 ILE A C 1
ATOM 597 O O . ILE A 1 82 ? 1.981 7.296 1.167 1.00 94.88 82 ILE A O 1
ATOM 601 N N . ALA A 1 83 ? -0.055 6.360 1.395 1.00 96.06 83 ALA A N 1
ATOM 602 C CA . ALA A 1 83 ? 0.025 5.528 0.205 1.00 96.06 83 ALA A CA 1
ATOM 603 C C . ALA A 1 83 ? 0.155 6.378 -1.062 1.00 96.06 83 ALA A C 1
ATOM 605 O O . ALA A 1 83 ? 1.015 6.097 -1.885 1.00 96.06 83 ALA A O 1
ATOM 606 N N . SER A 1 84 ? -0.600 7.471 -1.184 1.00 94.50 84 SER A N 1
ATOM 607 C CA . SER A 1 84 ? -0.467 8.430 -2.287 1.00 94.50 84 SER A CA 1
ATOM 608 C C . SER A 1 84 ? 0.938 9.045 -2.360 1.00 94.50 84 SER A C 1
ATOM 610 O O . SER A 1 84 ? 1.549 9.055 -3.427 1.00 94.50 84 SER A O 1
ATOM 612 N N . CYS A 1 85 ? 1.532 9.448 -1.228 1.00 93.56 85 CYS A N 1
ATOM 613 C CA . CYS A 1 85 ? 2.928 9.906 -1.208 1.00 93.56 85 CYS A CA 1
ATOM 614 C C . CYS A 1 85 ? 3.911 8.821 -1.678 1.00 93.56 85 CYS A C 1
ATOM 616 O O . CYS A 1 85 ? 4.863 9.124 -2.394 1.00 93.56 85 CYS A O 1
ATOM 618 N N . ILE A 1 86 ? 3.686 7.564 -1.282 1.00 95.38 86 ILE A N 1
ATOM 619 C CA . ILE A 1 86 ? 4.492 6.422 -1.727 1.00 95.38 86 ILE A CA 1
ATOM 620 C C . ILE A 1 86 ? 4.325 6.201 -3.239 1.00 95.38 86 ILE A C 1
ATOM 622 O O . ILE A 1 86 ? 5.326 6.024 -3.931 1.00 95.38 86 ILE A O 1
ATOM 626 N N . ARG A 1 87 ? 3.089 6.251 -3.755 1.00 95.00 87 ARG A N 1
ATOM 627 C CA . ARG A 1 87 ? 2.781 6.120 -5.187 1.00 95.00 87 ARG A CA 1
ATOM 628 C C . ARG A 1 87 ? 3.473 7.197 -6.003 1.00 95.00 87 ARG A C 1
ATOM 630 O O . ARG A 1 87 ? 4.096 6.858 -6.996 1.00 95.00 87 ARG A O 1
ATOM 637 N N . ASN A 1 88 ? 3.422 8.456 -5.572 1.00 93.31 88 ASN A N 1
ATOM 638 C CA . ASN A 1 88 ? 4.069 9.558 -6.287 1.00 93.31 88 ASN A CA 1
ATOM 639 C C . ASN A 1 88 ? 5.586 9.342 -6.378 1.00 93.31 88 ASN A C 1
ATOM 641 O O . ASN A 1 88 ? 6.132 9.351 -7.475 1.00 93.31 88 ASN A O 1
ATOM 645 N N . LEU A 1 89 ? 6.244 9.000 -5.260 1.00 92.25 89 LEU A N 1
ATOM 646 C CA . LEU A 1 89 ? 7.677 8.670 -5.266 1.00 92.25 89 LEU A CA 1
ATOM 647 C C . LEU A 1 89 ? 8.003 7.459 -6.152 1.00 92.25 89 LEU A C 1
ATOM 649 O O . LEU A 1 89 ? 9.045 7.425 -6.805 1.00 92.25 89 LEU A O 1
ATOM 653 N N . ALA A 1 90 ? 7.131 6.449 -6.171 1.00 91.31 90 ALA A N 1
ATOM 654 C CA . ALA A 1 90 ? 7.307 5.288 -7.031 1.00 91.31 90 ALA A CA 1
ATOM 655 C C . ALA A 1 90 ? 7.117 5.651 -8.512 1.00 91.31 90 ALA A C 1
ATOM 657 O O . ALA A 1 90 ? 7.927 5.246 -9.340 1.00 91.31 90 ALA A O 1
ATOM 658 N N . ILE A 1 91 ? 6.085 6.424 -8.859 1.00 88.75 91 ILE A N 1
ATOM 659 C CA . ILE A 1 91 ? 5.802 6.873 -10.228 1.00 88.75 91 ILE A CA 1
ATOM 660 C C . ILE A 1 91 ? 6.978 7.678 -10.774 1.00 88.75 91 ILE A C 1
ATOM 662 O O . ILE A 1 91 ? 7.428 7.367 -11.875 1.00 88.75 91 ILE A O 1
ATOM 666 N N . ASP A 1 92 ? 7.515 8.625 -10.001 1.00 88.25 92 ASP A N 1
ATOM 667 C CA . ASP A 1 92 ? 8.682 9.425 -10.395 1.00 88.25 92 ASP A CA 1
ATOM 668 C C . ASP A 1 92 ? 9.866 8.514 -10.761 1.00 88.25 92 ASP A C 1
ATOM 670 O O . ASP A 1 92 ? 10.487 8.658 -11.818 1.00 88.25 92 ASP A O 1
ATOM 674 N N . TYR A 1 93 ? 10.104 7.480 -9.949 1.00 85.38 93 TYR A N 1
ATOM 675 C CA . TYR A 1 93 ? 11.124 6.470 -10.219 1.00 85.38 93 TYR A CA 1
ATOM 676 C C . TYR A 1 93 ? 10.833 5.644 -11.493 1.00 85.38 93 TYR A C 1
ATOM 678 O O . TYR A 1 93 ? 11.728 5.397 -12.310 1.00 85.38 93 TYR A O 1
ATOM 686 N N . TYR A 1 94 ? 9.591 5.184 -11.686 1.00 82.25 94 TYR A N 1
ATOM 687 C CA . TYR A 1 94 ? 9.218 4.369 -12.848 1.00 82.25 94 TYR A CA 1
ATOM 688 C C . TYR A 1 94 ? 9.254 5.169 -14.153 1.00 82.25 94 TYR A C 1
ATOM 690 O O . TYR A 1 94 ? 9.717 4.643 -15.168 1.00 82.25 94 TYR A O 1
ATOM 698 N N . GLN A 1 95 ? 8.808 6.427 -14.140 1.00 84.00 95 GLN A N 1
ATOM 699 C CA . GLN A 1 95 ? 8.850 7.308 -15.306 1.00 84.00 95 GLN A CA 1
ATOM 700 C C . GLN A 1 95 ? 10.288 7.522 -15.779 1.00 84.00 95 GLN A C 1
ATOM 702 O O . GLN A 1 95 ? 10.573 7.352 -16.968 1.00 84.00 95 GLN A O 1
ATOM 707 N N . GLU A 1 96 ? 11.216 7.781 -14.855 1.00 80.06 96 GLU A N 1
ATOM 708 C CA . GLU A 1 96 ? 12.631 7.926 -15.190 1.00 80.06 96 GLU A CA 1
ATOM 709 C C . GLU A 1 96 ? 13.209 6.630 -15.785 1.00 80.06 96 GLU A C 1
ATOM 711 O O . GLU A 1 96 ? 13.972 6.645 -16.757 1.00 80.06 96 GLU A O 1
ATOM 716 N N . ARG A 1 97 ? 12.808 5.470 -15.253 1.00 73.62 97 ARG A N 1
ATOM 717 C CA . ARG A 1 97 ? 13.248 4.164 -15.761 1.00 73.62 97 ARG A CA 1
ATOM 718 C C . ARG A 1 97 ? 12.748 3.886 -17.181 1.00 73.62 97 ARG A C 1
ATOM 720 O O . ARG A 1 97 ? 13.512 3.372 -18.000 1.00 73.62 97 ARG A O 1
ATOM 727 N N . VAL A 1 98 ? 11.496 4.223 -17.488 1.00 73.00 98 VAL A N 1
ATOM 728 C CA . VAL A 1 98 ? 10.914 4.048 -18.831 1.00 73.00 98 VAL A CA 1
ATOM 729 C C . VAL A 1 98 ? 11.559 5.001 -19.841 1.00 73.00 98 VAL A C 1
ATOM 731 O O . VAL A 1 98 ? 11.893 4.569 -20.947 1.00 73.00 98 VAL A O 1
ATOM 734 N N . ALA A 1 99 ? 11.800 6.261 -19.463 1.00 75.38 99 ALA A N 1
ATOM 735 C CA . ALA A 1 99 ? 12.479 7.237 -20.318 1.00 75.38 99 ALA A CA 1
ATOM 736 C C . ALA A 1 99 ? 13.891 6.761 -20.705 1.00 75.38 99 ALA A C 1
ATOM 738 O O . ALA A 1 99 ? 14.214 6.663 -21.891 1.00 75.38 99 ALA A O 1
ATOM 739 N N . ASN A 1 100 ? 14.673 6.324 -19.711 1.00 71.56 100 ASN A N 1
ATOM 740 C CA . ASN A 1 100 ? 16.001 5.745 -19.920 1.00 71.56 100 ASN A CA 1
ATOM 741 C C . ASN A 1 100 ? 15.968 4.493 -20.812 1.00 71.56 100 ASN A C 1
ATOM 743 O O . ASN A 1 100 ? 16.883 4.256 -21.602 1.00 71.56 100 ASN A O 1
ATOM 747 N N . PHE A 1 101 ? 14.925 3.665 -20.698 1.00 69.44 101 PHE A N 1
ATOM 748 C CA . PHE A 1 101 ? 14.785 2.472 -21.532 1.00 69.44 101 PHE A CA 1
ATOM 749 C C . PHE A 1 101 ? 14.538 2.825 -23.004 1.00 69.44 101 PHE A C 1
ATOM 751 O O . PHE A 1 101 ? 15.147 2.217 -23.886 1.00 69.44 101 PHE A O 1
ATOM 758 N N . ARG A 1 102 ? 13.689 3.825 -23.276 1.00 71.12 102 ARG A N 1
ATOM 759 C CA . ARG A 1 102 ? 13.392 4.288 -24.639 1.00 71.12 102 ARG A CA 1
ATOM 760 C C . ARG A 1 102 ? 14.628 4.874 -25.317 1.00 71.12 102 ARG A C 1
ATOM 762 O O . ARG A 1 102 ? 14.907 4.533 -26.461 1.00 71.12 102 ARG A O 1
ATOM 769 N N . GLU A 1 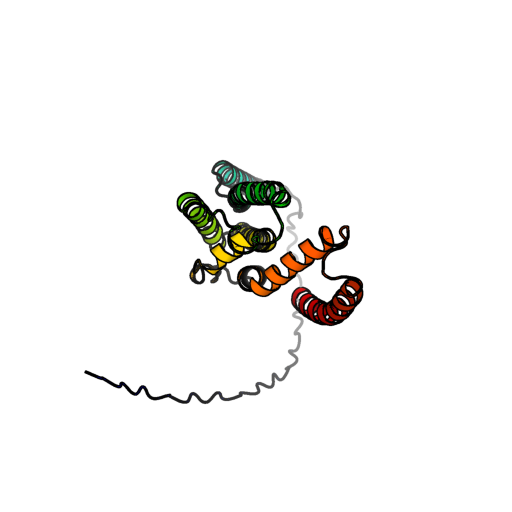103 ? 15.392 5.692 -24.602 1.00 72.31 103 GLU A N 1
ATOM 770 C CA . GLU A 1 103 ? 16.625 6.289 -25.122 1.00 72.31 103 GLU A CA 1
ATOM 771 C C . GLU A 1 103 ? 17.686 5.220 -25.425 1.00 72.31 103 GLU A C 1
ATOM 773 O O . GLU A 1 103 ? 18.283 5.194 -26.503 1.00 72.31 103 GLU A O 1
ATOM 778 N N . ARG A 1 104 ? 17.836 4.234 -24.532 1.00 63.53 104 ARG A N 1
ATOM 779 C CA . ARG A 1 104 ? 18.771 3.117 -24.726 1.00 63.53 104 ARG A CA 1
ATOM 780 C C . ARG A 1 104 ? 18.336 2.143 -25.810 1.00 63.53 104 ARG A C 1
ATOM 782 O O . ARG A 1 104 ? 19.202 1.463 -26.358 1.00 63.53 104 ARG A O 1
ATOM 789 N N . GLN A 1 105 ? 17.049 2.068 -26.168 1.00 64.12 105 GLN A N 1
ATOM 790 C CA . GLN A 1 105 ? 16.612 1.237 -27.292 1.00 64.12 105 GLN A CA 1
ATOM 791 C C . GLN A 1 105 ? 17.214 1.664 -28.637 1.00 64.12 105 GLN A C 1
ATOM 793 O O . GLN A 1 105 ? 17.382 0.798 -29.501 1.00 64.12 105 GLN A O 1
ATOM 798 N N . ASN A 1 106 ? 17.657 2.915 -28.764 1.00 62.38 106 ASN A N 1
ATOM 799 C CA . ASN A 1 106 ? 18.358 3.411 -29.947 1.00 62.38 106 ASN A CA 1
ATOM 800 C C . ASN A 1 106 ? 19.856 3.026 -29.986 1.00 62.38 106 ASN A C 1
ATOM 802 O O . ASN A 1 106 ? 20.455 3.032 -31.055 1.00 62.38 106 ASN A O 1
ATOM 806 N N . LEU A 1 107 ? 20.465 2.607 -28.864 1.00 59.88 107 LEU A N 1
ATOM 807 C CA . LEU A 1 107 ? 21.898 2.270 -28.767 1.00 59.88 107 LEU A CA 1
ATOM 808 C C . LEU A 1 107 ? 22.123 0.753 -28.709 1.00 59.88 107 LEU A C 1
ATOM 810 O O . LEU A 1 107 ? 21.919 0.152 -27.660 1.00 59.88 107 LEU A O 1
ATOM 814 N N . ASN A 1 108 ? 22.424 0.133 -29.854 1.00 55.81 108 ASN A N 1
ATOM 815 C CA . ASN A 1 108 ? 22.833 -1.265 -30.102 1.00 55.81 108 ASN A CA 1
ATOM 816 C C . ASN A 1 108 ? 22.525 -2.348 -29.024 1.00 55.81 108 ASN A C 1
ATOM 818 O O . ASN A 1 108 ? 23.012 -2.340 -27.895 1.00 55.81 108 ASN A O 1
ATOM 822 N N . VAL A 1 109 ? 21.748 -3.360 -29.423 1.00 56.78 109 VAL A N 1
ATOM 823 C CA . VAL A 1 109 ? 21.008 -4.343 -28.594 1.00 56.78 109 VAL A CA 1
ATOM 824 C C . VAL A 1 109 ? 21.866 -5.240 -27.675 1.00 56.78 109 VAL A C 1
ATOM 826 O O . VAL A 1 109 ? 21.332 -5.880 -26.771 1.00 56.78 109 VAL A O 1
ATOM 829 N N . ARG A 1 110 ? 23.194 -5.284 -27.830 1.00 48.03 110 ARG A N 1
ATOM 830 C CA . ARG A 1 110 ? 23.999 -6.416 -27.332 1.00 48.03 110 ARG A CA 1
ATOM 831 C C . ARG A 1 110 ? 24.541 -6.327 -25.896 1.00 48.03 110 ARG A C 1
ATOM 833 O O . ARG A 1 110 ? 24.981 -7.347 -25.385 1.00 48.03 110 ARG A O 1
ATOM 840 N N . HIS A 1 111 ? 24.456 -5.183 -25.210 1.00 48.22 111 HIS A N 1
ATOM 841 C CA . HIS A 1 111 ? 25.015 -5.013 -23.847 1.00 48.22 111 HIS A CA 1
ATOM 842 C C . HIS A 1 111 ? 23.975 -4.728 -22.736 1.00 48.22 111 HIS A C 1
ATOM 844 O O . HIS A 1 111 ? 24.320 -4.269 -21.650 1.00 48.22 111 HIS A O 1
ATOM 850 N N . ARG A 1 112 ? 22.677 -4.961 -22.985 1.00 49.19 112 ARG A N 1
ATOM 851 C CA . ARG A 1 112 ? 21.598 -4.191 -22.331 1.00 49.19 112 ARG A CA 1
ATOM 852 C C . ARG A 1 112 ? 20.995 -4.690 -21.010 1.00 49.19 112 ARG A C 1
ATOM 854 O O . ARG A 1 112 ? 20.169 -3.963 -20.473 1.00 49.19 112 ARG A O 1
ATOM 861 N N . PHE A 1 113 ? 21.344 -5.849 -20.452 1.00 47.88 113 PHE A N 1
ATOM 862 C CA . PHE A 1 113 ? 20.568 -6.379 -19.310 1.00 47.88 113 PHE A CA 1
ATOM 863 C C . PHE A 1 113 ? 21.180 -6.213 -17.914 1.00 47.88 113 PHE A C 1
ATOM 865 O O . PHE A 1 113 ? 20.462 -6.374 -16.931 1.00 47.88 113 PHE A O 1
ATOM 872 N N . THR A 1 114 ? 22.451 -5.829 -17.786 1.00 46.84 114 THR A N 1
ATOM 873 C CA . THR A 1 114 ? 23.128 -5.825 -16.474 1.00 46.84 114 THR A CA 1
ATOM 874 C C . THR A 1 114 ? 23.303 -4.444 -15.830 1.00 46.84 114 THR A C 1
ATOM 876 O O . THR A 1 114 ? 23.610 -4.380 -14.645 1.00 46.84 114 THR A O 1
ATOM 879 N N . SER A 1 115 ? 23.052 -3.332 -16.536 1.00 46.00 115 SER A N 1
ATOM 880 C CA . SER A 1 115 ? 23.328 -1.959 -16.048 1.00 46.00 115 SER A CA 1
ATOM 881 C C . SER A 1 115 ? 22.093 -1.046 -15.923 1.00 46.00 115 SER A C 1
ATOM 883 O O . SER A 1 115 ? 22.201 0.183 -15.902 1.00 46.00 115 SER A O 1
ATOM 885 N N . LEU A 1 116 ? 20.887 -1.621 -15.866 1.00 47.47 116 LEU A N 1
ATOM 886 C CA . LEU A 1 116 ? 19.609 -0.896 -15.981 1.00 47.47 116 LEU A CA 1
ATOM 887 C C . LEU A 1 116 ? 18.938 -0.584 -14.636 1.00 47.47 116 LEU A C 1
ATOM 889 O O . LEU A 1 116 ? 17.716 -0.643 -14.500 1.00 47.47 116 LEU A O 1
ATOM 893 N N . SER A 1 117 ? 19.750 -0.199 -13.659 1.00 53.44 117 SER A N 1
ATOM 894 C CA . SER A 1 117 ? 19.265 0.317 -12.388 1.00 53.44 117 SER A CA 1
ATOM 895 C C . SER A 1 117 ? 20.023 1.598 -12.085 1.00 53.44 117 SER A C 1
ATOM 897 O O . SER A 1 117 ? 21.134 1.545 -11.563 1.00 53.44 117 SER A O 1
ATOM 899 N N . ARG A 1 118 ? 19.410 2.763 -12.346 1.00 66.38 118 ARG A N 1
ATOM 900 C CA . ARG A 1 118 ? 19.624 3.871 -11.410 1.00 66.38 118 ARG A CA 1
ATOM 901 C C . ARG A 1 118 ? 19.142 3.306 -10.080 1.00 66.38 118 ARG A C 1
ATOM 903 O O . ARG A 1 118 ? 17.947 3.074 -9.887 1.00 66.38 118 ARG A O 1
ATOM 910 N N . SER A 1 119 ? 20.091 2.898 -9.245 1.00 73.06 119 SER A N 1
ATOM 911 C CA . SER A 1 119 ? 19.788 2.530 -7.872 1.00 73.06 119 SER A CA 1
ATOM 912 C C . SER A 1 119 ? 19.082 3.733 -7.266 1.00 73.06 119 SER A C 1
ATOM 914 O O . SER A 1 119 ? 19.579 4.848 -7.449 1.00 73.06 119 SER A O 1
ATOM 916 N N . LEU A 1 120 ? 17.940 3.527 -6.597 1.00 80.75 120 LEU A N 1
ATOM 917 C CA . LEU A 1 120 ? 17.331 4.608 -5.821 1.00 80.75 120 LEU A CA 1
ATOM 918 C C . LEU A 1 120 ? 18.431 5.268 -4.989 1.00 80.75 120 LEU A C 1
ATOM 920 O O . LEU A 1 120 ? 19.294 4.576 -4.428 1.00 80.75 120 LEU A O 1
ATOM 924 N N . THR A 1 121 ? 18.404 6.595 -4.921 1.00 89.62 121 THR A N 1
ATOM 925 C CA . THR A 1 121 ? 19.340 7.305 -4.055 1.00 89.62 121 THR A CA 1
ATOM 926 C C . THR A 1 121 ? 19.125 6.836 -2.616 1.00 89.62 121 THR A C 1
ATOM 928 O O . THR A 1 121 ? 18.033 6.401 -2.227 1.00 89.62 121 THR A O 1
ATOM 931 N N . LYS A 1 122 ? 20.177 6.872 -1.795 1.00 90.62 122 LYS A N 1
ATOM 932 C CA . LYS A 1 122 ? 20.068 6.419 -0.398 1.00 90.62 122 LYS A CA 1
ATOM 933 C C . LYS A 1 122 ? 19.008 7.236 0.350 1.00 90.62 122 LYS A C 1
ATOM 935 O O . LYS A 1 122 ? 18.325 6.717 1.233 1.00 90.62 122 LYS A O 1
ATOM 940 N N . GLU A 1 123 ? 18.846 8.494 -0.039 1.00 91.19 123 GLU A N 1
ATOM 941 C CA . GLU A 1 123 ? 17.877 9.458 0.461 1.00 91.19 123 GLU A CA 1
ATOM 942 C C . GLU A 1 123 ? 16.439 9.065 0.089 1.00 91.19 123 GLU A C 1
ATOM 944 O O . GLU A 1 123 ? 15.579 9.022 0.973 1.00 91.19 123 GLU A O 1
ATOM 949 N N . GLU A 1 124 ? 16.183 8.704 -1.174 1.00 90.50 124 GLU A N 1
ATOM 950 C CA . GLU A 1 124 ? 14.880 8.209 -1.644 1.00 90.50 124 GLU A CA 1
ATOM 951 C C . GLU A 1 124 ? 14.486 6.923 -0.915 1.00 90.50 124 GLU A C 1
ATOM 953 O O . GLU A 1 124 ? 13.398 6.854 -0.341 1.00 90.50 124 GLU A O 1
ATOM 958 N N . VAL A 1 125 ? 15.391 5.936 -0.844 1.00 91.44 125 VAL A N 1
ATOM 959 C CA . VAL A 1 125 ? 15.150 4.677 -0.114 1.00 91.44 125 VAL A CA 1
ATOM 960 C C . VAL A 1 125 ? 14.827 4.957 1.352 1.00 91.44 125 VAL A C 1
ATOM 962 O O . VAL A 1 125 ? 13.933 4.335 1.930 1.00 91.44 125 VAL A O 1
ATOM 965 N N . LYS A 1 126 ? 15.532 5.901 1.983 1.00 92.31 126 LYS A N 1
ATOM 966 C CA . LYS A 1 126 ? 15.294 6.285 3.378 1.00 92.31 126 LYS A CA 1
ATOM 967 C C . LYS A 1 126 ? 13.940 6.974 3.558 1.00 92.31 126 LYS A C 1
ATOM 969 O O . LYS A 1 126 ? 13.241 6.682 4.530 1.00 92.31 126 LYS A O 1
ATOM 974 N N . SER A 1 127 ? 13.562 7.865 2.642 1.00 92.69 127 SER A N 1
ATOM 975 C CA . SER A 1 127 ? 12.259 8.540 2.651 1.00 92.69 127 SER A CA 1
ATOM 976 C C . SER A 1 127 ? 11.118 7.537 2.476 1.00 92.69 127 SER A C 1
ATOM 978 O O . SER A 1 127 ? 10.179 7.507 3.275 1.00 92.69 127 SER A O 1
ATOM 980 N N . LEU A 1 128 ? 11.262 6.630 1.511 1.00 94.00 128 LEU A N 1
ATOM 981 C CA . LEU A 1 128 ? 10.302 5.576 1.216 1.00 94.00 128 LEU A CA 1
ATOM 982 C C . LEU A 1 128 ? 10.130 4.628 2.406 1.00 94.00 128 LEU A C 1
ATOM 984 O O . LEU A 1 128 ? 9.014 4.411 2.868 1.00 94.00 128 LEU A O 1
ATOM 988 N N . ASN A 1 129 ? 11.234 4.179 3.009 1.00 93.50 129 ASN A N 1
ATOM 989 C CA . ASN A 1 129 ? 11.203 3.382 4.239 1.00 93.50 129 ASN A CA 1
ATOM 990 C C . ASN A 1 129 ? 10.508 4.108 5.398 1.00 93.50 129 ASN A C 1
ATOM 992 O O . ASN A 1 129 ? 9.790 3.486 6.185 1.00 93.50 129 ASN A O 1
ATOM 996 N N . LYS A 1 130 ? 10.702 5.426 5.526 1.00 93.38 130 LYS A N 1
ATOM 997 C CA . LYS A 1 130 ? 10.027 6.233 6.551 1.00 93.38 130 LYS A CA 1
ATOM 998 C C . LYS A 1 130 ? 8.516 6.266 6.320 1.00 93.38 130 LYS A C 1
ATOM 1000 O O . LYS A 1 130 ? 7.771 6.167 7.295 1.00 93.38 130 LYS A O 1
ATOM 1005 N N . LEU A 1 131 ? 8.064 6.389 5.072 1.00 94.31 131 LEU A N 1
ATOM 1006 C CA . LEU A 1 131 ? 6.643 6.360 4.717 1.00 94.31 131 LEU A CA 1
ATOM 1007 C C . LEU A 1 131 ? 6.035 4.970 4.919 1.00 94.31 131 LEU A C 1
ATOM 1009 O O . LEU A 1 131 ? 5.033 4.865 5.623 1.00 94.31 131 LEU A O 1
ATOM 1013 N N . CYS A 1 132 ? 6.682 3.907 4.433 1.00 94.62 132 CYS A N 1
ATOM 1014 C CA . CYS A 1 132 ? 6.251 2.527 4.674 1.00 94.62 132 CYS A CA 1
ATOM 1015 C C . CYS A 1 132 ? 6.124 2.251 6.175 1.00 94.62 132 CYS A C 1
ATOM 1017 O O . CYS A 1 132 ? 5.090 1.784 6.639 1.00 94.62 132 CYS A O 1
ATOM 1019 N N . LYS A 1 133 ? 7.119 2.651 6.980 1.00 93.56 133 LYS A N 1
ATOM 1020 C CA . LYS A 1 133 ? 7.066 2.509 8.443 1.00 93.56 133 LYS A CA 1
ATOM 1021 C C . LYS A 1 133 ? 5.881 3.250 9.069 1.00 93.56 133 LYS A C 1
ATOM 1023 O O . LYS A 1 133 ? 5.297 2.751 10.029 1.00 93.56 133 LYS A O 1
ATOM 1028 N N . LYS A 1 134 ? 5.527 4.440 8.568 1.00 93.69 134 LYS A N 1
ATOM 1029 C CA . LYS A 1 134 ? 4.322 5.148 9.029 1.00 93.69 134 LYS A CA 1
ATOM 1030 C C . LYS A 1 134 ? 3.058 4.369 8.664 1.00 93.69 134 LYS A C 1
ATOM 1032 O O . LYS A 1 134 ? 2.195 4.235 9.522 1.00 93.69 134 LYS A O 1
ATOM 1037 N N . LEU A 1 135 ? 2.981 3.819 7.453 1.00 94.50 135 LEU A N 1
ATOM 1038 C CA . LEU A 1 135 ? 1.842 3.021 6.998 1.00 94.50 135 LEU A CA 1
ATOM 1039 C C . LEU A 1 135 ? 1.672 1.738 7.836 1.00 94.50 135 LEU A C 1
ATOM 1041 O O . LEU A 1 135 ? 0.589 1.493 8.355 1.00 94.50 135 LEU A O 1
ATOM 1045 N N . PHE A 1 136 ? 2.755 1.006 8.122 1.00 94.06 136 PHE A N 1
ATOM 1046 C CA . PHE A 1 136 ? 2.735 -0.134 9.058 1.00 94.06 136 PHE A CA 1
ATOM 1047 C C . PHE A 1 136 ? 2.387 0.254 10.493 1.00 94.06 136 PHE A C 1
ATOM 1049 O O . PHE A 1 136 ? 1.849 -0.544 11.253 1.00 94.06 136 PHE A O 1
ATOM 1056 N N . LYS A 1 137 ? 2.673 1.485 10.918 1.00 92.88 137 LYS A N 1
ATOM 1057 C CA . LYS A 1 137 ? 2.215 1.940 12.233 1.00 92.88 137 LYS A CA 1
ATOM 1058 C C . LYS A 1 137 ? 0.684 2.041 12.276 1.00 92.88 137 LYS A C 1
ATOM 1060 O O . LYS A 1 137 ? 0.099 1.764 13.322 1.00 92.88 137 LYS A O 1
ATOM 1065 N N . LEU A 1 138 ? 0.044 2.398 11.160 1.00 92.94 138 LEU A N 1
ATOM 1066 C CA . LEU A 1 138 ? -1.415 2.489 11.058 1.00 92.94 138 LEU A CA 1
ATOM 1067 C C . LEU A 1 138 ? -2.100 1.119 11.071 1.00 92.94 138 LEU A C 1
ATOM 1069 O O . LEU A 1 138 ? -3.206 1.021 11.597 1.00 92.94 138 LEU A O 1
ATOM 1073 N N . THR A 1 139 ? -1.433 0.047 10.627 1.00 93.94 139 THR A N 1
ATOM 1074 C CA . THR A 1 139 ? -1.965 -1.327 10.755 1.00 93.94 139 THR A CA 1
ATOM 1075 C C . THR A 1 139 ? -2.079 -1.790 12.212 1.00 93.94 139 THR A C 1
ATOM 1077 O O . THR A 1 139 ? -2.683 -2.821 12.488 1.00 93.94 139 THR A O 1
ATOM 1080 N N . ARG A 1 140 ? -1.525 -1.035 13.171 1.00 93.06 140 ARG A N 1
ATOM 1081 C CA . ARG A 1 140 ? -1.669 -1.266 14.620 1.00 93.06 140 ARG A CA 1
ATOM 1082 C C . ARG A 1 140 ? -2.590 -0.256 15.306 1.00 93.06 140 ARG A C 1
ATOM 1084 O O . ARG A 1 140 ? -2.620 -0.201 16.538 1.00 93.06 140 ARG A O 1
ATOM 1091 N N . SER A 1 141 ? -3.299 0.565 14.533 1.00 91.56 141 SER A N 1
ATOM 1092 C CA . SER A 1 141 ? -4.299 1.491 15.059 1.00 91.56 141 SER A CA 1
ATOM 1093 C C . SER A 1 141 ? -5.372 0.726 15.850 1.00 91.56 141 SER A C 1
ATOM 1095 O O . SER A 1 141 ? -5.752 -0.370 15.443 1.00 91.56 141 SER A O 1
ATOM 1097 N N . PRO A 1 142 ? -5.885 1.271 16.969 1.00 90.75 142 PRO A N 1
ATOM 1098 C CA . PRO A 1 142 ? -7.031 0.690 17.669 1.00 90.75 142 PRO A CA 1
ATOM 1099 C C . PRO A 1 142 ? -8.350 0.841 16.892 1.00 90.75 142 PRO A C 1
ATOM 1101 O O . PRO A 1 142 ? -9.361 0.288 17.306 1.00 90.75 142 PRO A O 1
ATOM 1104 N N . ASN A 1 143 ? -8.365 1.601 15.796 1.00 90.44 143 ASN A N 1
ATOM 1105 C CA . ASN A 1 143 ? -9.534 1.744 14.939 1.00 90.44 143 ASN A CA 1
ATOM 1106 C C . ASN A 1 143 ? -9.480 0.700 13.809 1.00 90.44 143 ASN A C 1
ATOM 1108 O O . ASN A 1 143 ? -8.577 0.745 12.968 1.00 90.44 143 ASN A O 1
ATOM 1112 N N . LEU A 1 144 ? -10.466 -0.205 13.790 1.00 92.12 144 LEU A N 1
ATOM 1113 C CA . LEU A 1 144 ? -10.584 -1.303 12.825 1.00 92.12 144 LEU A CA 1
ATOM 1114 C C . LEU A 1 144 ? -10.618 -0.812 11.367 1.00 92.12 144 LEU A C 1
ATOM 1116 O O . LEU A 1 144 ? -9.935 -1.376 10.518 1.00 92.12 144 LEU A O 1
ATOM 1120 N N . SER A 1 145 ? -11.355 0.265 11.083 1.00 92.25 145 SER A N 1
ATOM 1121 C CA . SER A 1 145 ? -11.467 0.837 9.733 1.00 92.25 145 SER A CA 1
ATOM 1122 C C . SER A 1 145 ? -10.114 1.348 9.226 1.00 92.25 145 SER A C 1
ATOM 1124 O O . SER A 1 145 ? -9.691 1.021 8.117 1.00 92.25 145 SER A O 1
ATOM 1126 N N . ILE A 1 146 ? -9.367 2.070 10.073 1.00 92.88 146 ILE A N 1
ATOM 1127 C CA . ILE A 1 146 ? -8.015 2.551 9.736 1.00 92.88 146 ILE A CA 1
ATOM 1128 C C . ILE A 1 146 ? -7.057 1.376 9.515 1.00 92.88 146 ILE A C 1
ATOM 1130 O O . ILE A 1 146 ? -6.235 1.418 8.600 1.00 92.88 146 ILE A O 1
ATOM 1134 N N . GLN A 1 147 ? -7.156 0.337 10.346 1.00 93.75 147 GLN A N 1
ATOM 1135 C CA . GLN A 1 147 ? -6.319 -0.853 10.244 1.00 93.75 147 GLN A CA 1
ATOM 1136 C C . GLN A 1 147 ? -6.552 -1.602 8.925 1.00 93.75 147 GLN A C 1
ATOM 1138 O O . GLN A 1 147 ? -5.582 -1.893 8.224 1.00 93.75 147 GLN A O 1
ATOM 1143 N N . LEU A 1 148 ? -7.812 -1.878 8.573 1.00 95.06 148 LEU A N 1
ATOM 1144 C CA . LEU A 1 148 ? -8.169 -2.566 7.330 1.00 95.06 148 LEU A CA 1
ATOM 1145 C C . LEU A 1 148 ? -7.737 -1.761 6.102 1.00 95.06 148 LEU A C 1
ATOM 1147 O O . LEU A 1 148 ? -7.048 -2.305 5.242 1.00 95.06 148 LEU A O 1
ATOM 1151 N N . LYS A 1 149 ? -8.021 -0.451 6.076 1.00 95.88 149 LYS A N 1
ATOM 1152 C CA . LYS A 1 149 ? -7.565 0.437 4.996 1.00 95.88 149 LYS A CA 1
ATOM 1153 C C . LYS A 1 149 ? -6.044 0.456 4.858 1.00 95.88 149 LYS A C 1
ATOM 1155 O O . LYS A 1 149 ? -5.524 0.418 3.752 1.00 95.88 149 LYS A O 1
ATOM 1160 N N . ALA A 1 150 ? -5.301 0.496 5.966 1.00 95.12 150 ALA A N 1
ATOM 1161 C CA . ALA A 1 150 ? -3.839 0.466 5.914 1.00 95.12 150 ALA A CA 1
ATOM 1162 C C . ALA A 1 150 ? -3.301 -0.853 5.330 1.00 95.12 150 ALA A C 1
ATOM 1164 O O . ALA A 1 150 ? -2.358 -0.824 4.542 1.00 95.12 150 ALA A O 1
ATOM 1165 N N . LEU A 1 151 ? -3.893 -1.996 5.697 1.00 95.81 151 LEU A N 1
ATOM 1166 C CA . LEU A 1 151 ? -3.518 -3.311 5.160 1.00 95.81 151 LEU A CA 1
ATOM 1167 C C . LEU A 1 151 ? -3.830 -3.426 3.662 1.00 95.81 151 LEU A C 1
ATOM 1169 O O . LEU A 1 151 ? -3.004 -3.925 2.895 1.00 95.81 151 LEU A O 1
ATOM 1173 N N . GLU A 1 152 ? -4.994 -2.937 3.240 1.00 96.69 152 GLU A N 1
ATOM 1174 C CA . GLU A 1 152 ? -5.395 -2.885 1.834 1.00 96.69 152 GLU A CA 1
ATOM 1175 C C . GLU A 1 152 ? -4.441 -2.011 1.011 1.00 96.69 152 GLU A C 1
ATOM 1177 O O . GLU A 1 152 ? -3.930 -2.450 -0.017 1.00 96.69 152 GLU A O 1
ATOM 1182 N N . GLU A 1 153 ? -4.097 -0.820 1.505 1.00 97.31 153 GLU A N 1
ATOM 1183 C CA . GLU A 1 153 ? -3.149 0.074 0.838 1.00 97.31 153 GLU A CA 1
ATOM 1184 C C . GLU A 1 153 ? -1.753 -0.548 0.696 1.00 97.31 153 GLU A C 1
ATOM 1186 O O . GLU A 1 153 ? -1.143 -0.450 -0.367 1.00 97.31 153 GLU A O 1
ATOM 1191 N N . ILE A 1 154 ? -1.242 -1.238 1.724 1.00 95.94 154 ILE A N 1
ATOM 1192 C CA . ILE A 1 154 ? 0.043 -1.955 1.617 1.00 95.94 154 ILE A CA 1
ATOM 1193 C C . ILE A 1 154 ? -0.049 -3.073 0.575 1.00 95.94 154 ILE A C 1
ATOM 1195 O O . ILE A 1 154 ? 0.886 -3.255 -0.206 1.00 95.94 154 ILE A O 1
ATOM 1199 N N . THR A 1 155 ? -1.166 -3.804 0.552 1.00 95.44 155 THR A N 1
ATOM 1200 C CA . THR A 1 155 ? -1.411 -4.870 -0.428 1.00 95.44 155 THR A CA 1
ATOM 1201 C C . THR A 1 155 ? -1.370 -4.303 -1.844 1.00 95.44 155 THR A C 1
ATOM 1203 O O . THR A 1 155 ? -0.583 -4.773 -2.661 1.00 95.44 155 THR A O 1
ATOM 1206 N N . ASN A 1 156 ? -2.124 -3.236 -2.110 1.00 95.81 156 ASN A N 1
ATOM 1207 C CA . ASN A 1 156 ? -2.163 -2.580 -3.417 1.00 95.81 156 ASN A CA 1
ATOM 1208 C C . ASN A 1 156 ? -0.785 -2.036 -3.818 1.00 95.81 1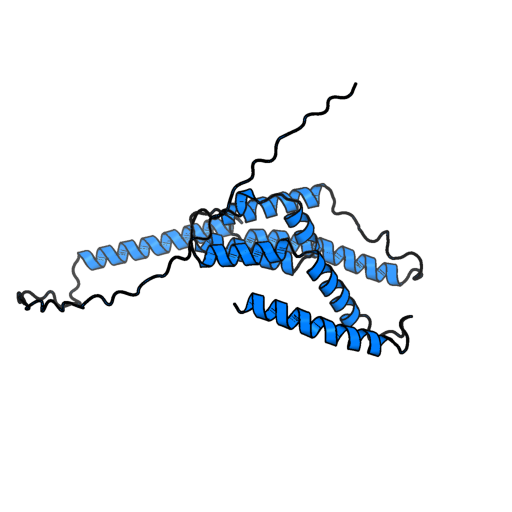56 ASN A C 1
ATOM 1210 O O . ASN A 1 156 ? -0.309 -2.315 -4.913 1.00 95.81 156 ASN A O 1
ATOM 1214 N N . LEU A 1 157 ? -0.071 -1.365 -2.907 1.00 95.12 157 LEU A N 1
ATOM 1215 C CA . LEU A 1 157 ? 1.293 -0.888 -3.165 1.00 95.12 157 LEU A CA 1
ATOM 1216 C C . LEU A 1 157 ? 2.265 -2.025 -3.519 1.00 95.12 157 LEU A C 1
ATOM 1218 O O . LEU A 1 157 ? 3.117 -1.856 -4.392 1.00 95.12 157 LEU A O 1
ATOM 1222 N N . ALA A 1 158 ? 2.158 -3.177 -2.854 1.00 93.56 158 ALA A N 1
ATOM 1223 C CA . ALA A 1 158 ? 2.990 -4.338 -3.148 1.00 93.56 158 ALA A CA 1
ATOM 1224 C C . ALA A 1 158 ? 2.645 -4.973 -4.506 1.00 93.56 158 ALA A C 1
ATOM 1226 O O . ALA A 1 158 ? 3.546 -5.476 -5.187 1.00 93.56 158 ALA A O 1
ATOM 1227 N N . LEU A 1 159 ? 1.367 -4.962 -4.900 1.00 90.31 159 LEU A N 1
ATOM 1228 C CA . LEU A 1 159 ? 0.884 -5.473 -6.186 1.00 90.31 159 LEU A CA 1
ATOM 1229 C C . LEU A 1 159 ? 1.289 -4.565 -7.354 1.00 90.31 159 LEU A C 1
ATOM 1231 O O . LEU A 1 159 ? 1.838 -5.066 -8.336 1.00 90.31 159 LEU A O 1
ATOM 1235 N N . ASP A 1 160 ? 1.088 -3.257 -7.212 1.00 90.12 160 ASP A N 1
ATOM 1236 C CA . ASP A 1 160 ? 1.290 -2.267 -8.273 1.00 90.12 160 ASP A CA 1
ATOM 1237 C C . ASP A 1 160 ? 2.775 -1.975 -8.540 1.00 90.12 160 ASP A C 1
ATOM 1239 O O . ASP A 1 160 ? 3.171 -1.702 -9.675 1.00 90.12 160 ASP A O 1
ATOM 1243 N N . TYR A 1 161 ? 3.622 -2.047 -7.507 1.00 89.88 161 TYR A N 1
ATOM 1244 C CA . TYR A 1 161 ? 5.016 -1.610 -7.587 1.00 89.88 161 TYR A CA 1
ATOM 1245 C C . TYR A 1 161 ? 5.988 -2.699 -7.088 1.00 89.88 161 TYR A C 1
ATOM 1247 O O . TYR A 1 161 ? 6.322 -2.754 -5.898 1.00 89.88 161 TYR A O 1
ATOM 1255 N N . PRO A 1 162 ? 6.538 -3.538 -7.991 1.00 85.94 162 PRO A N 1
ATOM 1256 C CA . PRO A 1 162 ? 7.487 -4.603 -7.644 1.00 85.94 162 PRO A CA 1
ATOM 1257 C C . PRO A 1 162 ? 8.687 -4.166 -6.786 1.00 85.94 162 PRO A C 1
ATOM 1259 O O . PRO A 1 162 ? 9.167 -4.918 -5.940 1.00 85.94 162 PRO A O 1
ATOM 1262 N N . LEU A 1 163 ? 9.172 -2.932 -6.950 1.00 85.38 163 LEU A N 1
ATOM 1263 C CA . LEU A 1 163 ? 10.291 -2.420 -6.150 1.00 85.38 163 LEU A CA 1
ATOM 1264 C C . LEU A 1 163 ? 9.907 -2.131 -4.704 1.00 85.38 163 LEU A C 1
ATOM 1266 O O . LEU A 1 163 ? 10.688 -2.413 -3.794 1.00 85.38 163 LEU A O 1
ATOM 1270 N N . LEU A 1 164 ? 8.696 -1.613 -4.483 1.00 90.44 164 LEU A N 1
ATOM 1271 C CA . LEU A 1 164 ? 8.178 -1.447 -3.131 1.00 90.44 164 LEU A CA 1
ATOM 1272 C C . LEU A 1 164 ? 8.096 -2.793 -2.442 1.00 90.44 164 LEU A C 1
ATOM 1274 O O . LEU A 1 164 ? 8.488 -2.894 -1.289 1.00 90.44 164 LEU A O 1
ATOM 1278 N N . ARG A 1 165 ? 7.706 -3.844 -3.160 1.00 89.19 165 ARG A N 1
ATOM 1279 C CA . ARG A 1 165 ? 7.687 -5.198 -2.614 1.00 89.19 165 ARG A CA 1
ATOM 1280 C C . ARG A 1 165 ? 9.048 -5.651 -2.092 1.00 89.19 165 ARG A C 1
ATOM 1282 O O . ARG A 1 165 ? 9.112 -6.183 -0.992 1.00 89.19 165 ARG A O 1
ATOM 1289 N N . GLN A 1 166 ? 10.135 -5.404 -2.825 1.00 87.62 166 GLN A N 1
ATOM 1290 C CA . GLN A 1 166 ? 11.487 -5.744 -2.358 1.00 87.62 166 GLN A CA 1
ATOM 1291 C C . GLN A 1 166 ? 11.856 -4.978 -1.085 1.00 87.62 166 GLN A C 1
ATOM 1293 O O . GLN A 1 166 ? 12.398 -5.560 -0.147 1.00 87.62 166 GLN A O 1
ATOM 1298 N N . ILE A 1 167 ? 11.517 -3.688 -1.024 1.00 89.75 167 ILE A N 1
ATOM 1299 C CA . ILE A 1 167 ? 11.751 -2.857 0.161 1.00 89.75 167 ILE A CA 1
ATOM 1300 C C . ILE A 1 167 ? 10.932 -3.383 1.340 1.00 89.75 167 ILE A C 1
ATOM 1302 O O . ILE A 1 167 ? 11.502 -3.619 2.403 1.00 89.75 167 ILE A O 1
ATOM 1306 N N . LEU A 1 168 ? 9.634 -3.624 1.133 1.00 90.62 168 LEU A N 1
ATOM 1307 C CA . LEU A 1 168 ? 8.689 -4.154 2.117 1.00 90.62 168 LEU A CA 1
ATOM 1308 C C . LEU A 1 168 ? 9.094 -5.548 2.617 1.00 90.62 168 LEU A C 1
ATOM 1310 O O . LEU A 1 168 ? 8.934 -5.831 3.797 1.00 90.62 168 LEU A O 1
ATOM 1314 N N . ALA A 1 169 ? 9.645 -6.399 1.749 1.00 87.88 169 ALA A N 1
ATOM 1315 C CA . ALA A 1 169 ? 10.133 -7.728 2.110 1.00 87.88 169 ALA A CA 1
ATOM 1316 C C . ALA A 1 169 ? 11.442 -7.670 2.914 1.00 87.88 169 ALA A C 1
ATOM 1318 O O . ALA A 1 169 ? 11.648 -8.478 3.818 1.00 87.88 169 ALA A O 1
ATOM 1319 N N . HIS A 1 170 ? 12.328 -6.716 2.605 1.00 86.50 170 HIS A N 1
ATOM 1320 C CA . HIS A 1 170 ? 13.582 -6.524 3.339 1.00 86.50 170 HIS A CA 1
ATOM 1321 C C . HIS A 1 170 ? 13.396 -5.846 4.691 1.00 86.50 170 HIS A C 1
ATOM 1323 O O . HIS A 1 170 ? 14.182 -6.068 5.615 1.00 86.50 170 HIS A O 1
ATOM 1329 N N . THR A 1 171 ? 12.386 -4.993 4.818 1.00 81.50 171 THR A N 1
ATOM 1330 C CA . THR A 1 171 ? 12.072 -4.381 6.100 1.00 81.50 171 THR A CA 1
ATOM 1331 C C . THR A 1 171 ? 11.299 -5.388 6.943 1.00 81.50 171 THR A C 1
ATOM 1333 O O . THR A 1 171 ? 10.165 -5.741 6.649 1.00 81.50 171 THR A O 1
ATOM 1336 N N . SER A 1 172 ? 11.938 -5.886 8.003 1.00 66.69 172 SER A N 1
ATOM 1337 C CA . SER A 1 172 ? 11.382 -6.880 8.924 1.00 66.69 172 SER A CA 1
ATOM 1338 C C . SER A 1 172 ? 10.228 -6.299 9.750 1.00 66.69 172 SER A C 1
ATOM 1340 O O . SER A 1 172 ? 10.354 -5.962 10.929 1.00 66.69 172 SER A O 1
ATOM 1342 N N . TYR A 1 173 ? 9.060 -6.174 9.122 1.00 77.31 173 TYR A N 1
ATOM 1343 C CA . TYR A 1 173 ? 7.839 -5.696 9.760 1.00 77.31 173 TYR A CA 1
ATOM 1344 C C . TYR A 1 173 ? 7.062 -6.803 10.474 1.00 77.31 173 TYR A C 1
ATOM 1346 O O . TYR A 1 173 ? 5.896 -6.606 10.794 1.00 77.31 173 TYR A O 1
ATOM 1354 N N . GLU A 1 174 ? 7.702 -7.930 10.800 1.00 81.25 174 GLU A N 1
ATOM 1355 C CA . GLU A 1 174 ? 7.087 -9.048 11.531 1.00 81.25 174 GLU A CA 1
ATOM 1356 C C . GLU A 1 174 ? 6.369 -8.571 12.804 1.00 81.25 174 GLU A C 1
ATOM 1358 O O . GLU A 1 174 ? 5.247 -8.975 13.082 1.00 81.25 174 GLU A O 1
ATOM 1363 N N . ARG A 1 175 ? 6.939 -7.577 13.502 1.00 81.56 175 ARG A N 1
ATOM 1364 C CA . ARG A 1 175 ? 6.336 -6.963 14.702 1.00 81.56 175 ARG A CA 1
ATOM 1365 C C . ARG A 1 175 ? 5.056 -6.152 14.450 1.00 81.56 175 ARG A C 1
ATOM 1367 O O . ARG A 1 175 ? 4.429 -5.697 15.408 1.00 81.56 175 ARG A O 1
ATOM 1374 N N . TYR A 1 176 ? 4.717 -5.865 13.198 1.00 80.69 176 TYR A N 1
ATOM 1375 C CA . TYR A 1 176 ? 3.507 -5.137 12.798 1.00 80.69 176 TYR A CA 1
ATOM 1376 C C . TYR A 1 176 ? 2.442 -6.059 12.196 1.00 80.69 176 TYR A C 1
ATOM 1378 O O . TYR A 1 176 ? 1.328 -5.598 11.958 1.00 80.69 176 TYR A O 1
ATOM 1386 N N . LEU A 1 177 ? 2.769 -7.342 11.996 1.00 77.19 177 LEU A N 1
ATOM 1387 C CA . LEU A 1 177 ? 1.858 -8.375 11.497 1.00 77.19 177 LEU A CA 1
ATOM 1388 C C . LEU A 1 177 ? 1.006 -9.013 12.593 1.00 77.19 177 LEU A C 1
ATOM 1390 O O . LEU A 1 177 ? 0.133 -9.813 12.285 1.00 77.19 177 LEU A O 1
ATOM 1394 N N . GLU A 1 178 ? 1.245 -8.675 13.858 1.00 83.94 178 GLU A N 1
ATOM 1395 C CA . GLU A 1 178 ? 0.395 -9.088 14.971 1.00 83.94 178 GLU A CA 1
ATOM 1396 C C . GLU A 1 178 ? -0.690 -8.022 15.183 1.00 83.94 178 GLU A C 1
ATOM 1398 O O . GLU A 1 178 ? -0.438 -7.006 15.852 1.00 83.94 178 GLU A O 1
ATOM 1403 N N . PRO A 1 179 ? -1.889 -8.180 14.584 1.00 79.31 179 PRO A N 1
ATOM 1404 C CA . PRO A 1 179 ? -2.956 -7.219 14.773 1.00 79.31 179 PRO A CA 1
ATOM 1405 C C . PRO A 1 179 ? -3.347 -7.167 16.247 1.00 79.31 179 PRO A C 1
ATOM 1407 O O . PRO A 1 179 ? -3.507 -8.187 16.917 1.00 79.31 179 PRO A O 1
ATOM 1410 N N . LYS A 1 180 ? -3.526 -5.947 16.760 1.00 82.88 180 LYS A N 1
ATOM 1411 C CA . LYS A 1 180 ? -3.965 -5.745 18.146 1.00 82.88 180 LYS A CA 1
ATOM 1412 C C . LYS A 1 180 ? -5.401 -6.241 18.354 1.00 82.88 180 LYS A C 1
ATOM 1414 O O . LYS A 1 180 ? -5.730 -6.730 19.430 1.00 82.88 180 LYS A O 1
ATOM 1419 N N . ILE A 1 181 ? -6.236 -6.107 17.325 1.00 86.44 181 ILE A N 1
ATOM 1420 C CA . ILE A 1 181 ? -7.632 -6.543 17.309 1.00 86.44 181 ILE A CA 1
ATOM 1421 C C . ILE A 1 181 ? -7.704 -7.894 16.602 1.00 86.44 181 ILE A C 1
ATOM 1423 O O . ILE A 1 181 ? -7.282 -8.027 15.454 1.00 86.44 181 ILE A O 1
ATOM 1427 N N . LYS A 1 182 ? -8.255 -8.899 17.283 1.00 86.94 182 LYS A N 1
ATOM 1428 C CA . LYS A 1 182 ? -8.461 -10.241 16.730 1.00 86.94 182 LYS A CA 1
ATOM 1429 C C . LYS A 1 182 ? -9.821 -10.299 16.031 1.00 86.94 182 LYS A C 1
ATOM 1431 O O . LYS A 1 182 ? -10.784 -10.800 16.598 1.00 86.94 182 LYS A O 1
ATOM 1436 N N . GLY A 1 183 ? -9.902 -9.725 14.833 1.00 91.38 183 GLY A N 1
ATOM 1437 C CA . GLY A 1 183 ? -11.062 -9.843 13.944 1.00 91.38 183 GLY A CA 1
ATOM 1438 C C . GLY A 1 183 ? -10.744 -10.743 12.751 1.00 91.38 183 GLY A C 1
ATOM 1439 O O . GLY A 1 183 ? -9.615 -10.712 12.256 1.00 91.38 183 GLY A O 1
ATOM 1440 N N . HIS A 1 184 ? -11.724 -11.519 12.276 1.00 94.19 184 HIS A N 1
ATOM 1441 C CA . HIS A 1 184 ? -11.570 -12.365 11.084 1.00 94.19 184 HIS A CA 1
ATOM 1442 C C . HIS A 1 184 ? -11.086 -11.541 9.880 1.00 94.19 184 HIS A C 1
ATOM 1444 O O . HIS A 1 184 ? -10.113 -11.905 9.223 1.00 94.19 184 HIS A O 1
ATOM 1450 N N . ASP A 1 185 ? -11.699 -10.380 9.648 1.00 94.75 185 ASP A N 1
ATOM 1451 C CA . ASP A 1 185 ? -11.373 -9.509 8.513 1.00 94.75 185 ASP A CA 1
ATOM 1452 C C . ASP A 1 185 ? -9.934 -8.997 8.563 1.00 94.75 185 ASP A C 1
ATOM 1454 O O . ASP A 1 185 ? -9.248 -8.937 7.544 1.00 94.75 185 ASP A O 1
ATOM 1458 N N . VAL A 1 186 ? -9.442 -8.686 9.764 1.00 94.50 186 VAL A N 1
ATOM 1459 C CA . VAL A 1 186 ? -8.066 -8.223 9.963 1.00 94.50 186 VAL A CA 1
ATOM 1460 C C . VAL A 1 186 ? -7.076 -9.346 9.682 1.00 94.50 186 VAL A C 1
ATOM 1462 O O . VAL A 1 186 ? -6.053 -9.109 9.040 1.00 94.50 186 VAL A O 1
ATOM 1465 N N . LEU A 1 187 ? -7.371 -10.569 10.132 1.00 93.62 187 LEU A N 1
ATOM 1466 C CA . LEU A 1 187 ? -6.537 -11.742 9.860 1.00 93.62 187 LEU A CA 1
ATOM 1467 C C . LEU A 1 187 ? -6.484 -12.043 8.359 1.00 93.62 187 LEU A C 1
ATOM 1469 O O . LEU A 1 187 ? -5.397 -12.240 7.815 1.00 93.62 187 LEU A O 1
ATOM 1473 N N . LEU A 1 188 ? -7.634 -12.003 7.682 1.00 94.69 188 LEU A N 1
ATOM 1474 C CA . LEU A 1 188 ? -7.723 -12.197 6.238 1.00 94.69 188 LEU A CA 1
ATOM 1475 C C . LEU A 1 188 ? -6.945 -11.114 5.475 1.00 94.69 188 LEU A C 1
ATOM 1477 O O . LEU A 1 188 ? -6.126 -11.438 4.615 1.00 94.69 188 LEU A O 1
ATOM 1481 N N . ALA A 1 189 ? -7.142 -9.838 5.815 1.00 95.19 189 ALA A N 1
ATOM 1482 C CA . ALA A 1 189 ? -6.417 -8.723 5.205 1.00 95.19 189 ALA A CA 1
ATOM 1483 C C . ALA A 1 189 ? -4.901 -8.806 5.462 1.00 95.19 189 ALA A C 1
ATOM 1485 O O . ALA A 1 189 ? -4.104 -8.563 4.557 1.00 95.19 189 ALA A O 1
ATOM 1486 N N . THR A 1 190 ? -4.488 -9.219 6.664 1.00 94.50 190 THR A N 1
ATOM 1487 C CA . THR A 1 190 ? -3.070 -9.415 7.010 1.00 94.50 190 THR A CA 1
ATOM 1488 C C . THR A 1 190 ? -2.456 -10.555 6.201 1.00 94.50 190 THR A C 1
ATOM 1490 O O . THR A 1 190 ? -1.352 -10.402 5.683 1.00 94.50 190 THR A O 1
ATOM 1493 N N . SER A 1 191 ? -3.173 -11.671 6.041 1.00 92.56 191 SER A N 1
ATOM 1494 C CA . SER A 1 191 ? -2.744 -12.801 5.209 1.00 92.56 191 SER A CA 1
ATOM 1495 C C . SER A 1 191 ? -2.578 -12.389 3.742 1.00 92.56 191 SER A C 1
ATOM 1497 O O . SER A 1 191 ? -1.525 -12.622 3.146 1.00 92.56 191 SER A O 1
ATOM 1499 N N . LYS A 1 192 ? -3.567 -11.678 3.179 1.00 93.62 192 LYS A N 1
ATOM 1500 C CA . LYS A 1 192 ? -3.510 -11.140 1.808 1.00 93.62 192 LYS A CA 1
ATOM 1501 C C . LYS A 1 192 ? -2.304 -10.227 1.605 1.00 93.62 192 LYS A C 1
ATOM 1503 O O . LYS A 1 192 ? -1.531 -10.429 0.670 1.00 93.62 192 LYS A O 1
ATOM 1508 N N . MET A 1 193 ? -2.106 -9.275 2.513 1.00 94.31 193 MET A N 1
ATOM 1509 C CA . MET A 1 193 ? -0.962 -8.369 2.483 1.00 94.31 193 MET A CA 1
ATOM 1510 C C . MET A 1 193 ? 0.365 -9.134 2.568 1.00 94.31 193 MET A C 1
ATOM 1512 O O . MET A 1 193 ? 1.294 -8.861 1.810 1.00 94.31 193 MET A O 1
ATOM 1516 N N . HIS A 1 194 ? 0.465 -10.115 3.465 1.00 92.06 194 HIS A N 1
ATOM 1517 C CA . HIS A 1 194 ? 1.672 -10.922 3.637 1.00 92.06 194 HIS A CA 1
ATOM 1518 C C . HIS A 1 194 ? 2.015 -11.724 2.384 1.00 92.06 194 HIS A C 1
ATOM 1520 O O . HIS A 1 194 ? 3.172 -11.726 1.965 1.00 92.06 194 HIS A O 1
ATOM 1526 N N . ASN A 1 195 ? 1.018 -12.340 1.749 1.00 90.88 195 ASN A N 1
ATOM 1527 C CA . ASN A 1 195 ? 1.197 -13.048 0.483 1.00 90.88 195 ASN A CA 1
ATOM 1528 C C . ASN A 1 195 ? 1.636 -12.085 -0.627 1.00 90.88 195 ASN A C 1
ATOM 1530 O O . ASN A 1 195 ? 2.595 -12.374 -1.341 1.00 90.88 195 ASN A O 1
ATOM 1534 N N . ALA A 1 196 ? 1.019 -10.903 -0.722 1.00 90.88 196 ALA A N 1
ATOM 1535 C CA . ALA A 1 196 ? 1.415 -9.882 -1.691 1.00 90.88 196 ALA A CA 1
ATOM 1536 C C . ALA A 1 196 ? 2.872 -9.421 -1.497 1.00 90.88 196 ALA A C 1
ATOM 1538 O O . ALA A 1 196 ? 3.586 -9.206 -2.475 1.00 90.88 196 ALA A O 1
ATOM 1539 N N . VAL A 1 197 ? 3.344 -9.313 -0.251 1.00 91.12 197 VAL A N 1
ATOM 1540 C CA . VAL A 1 197 ? 4.730 -8.922 0.050 1.00 91.12 197 VAL A 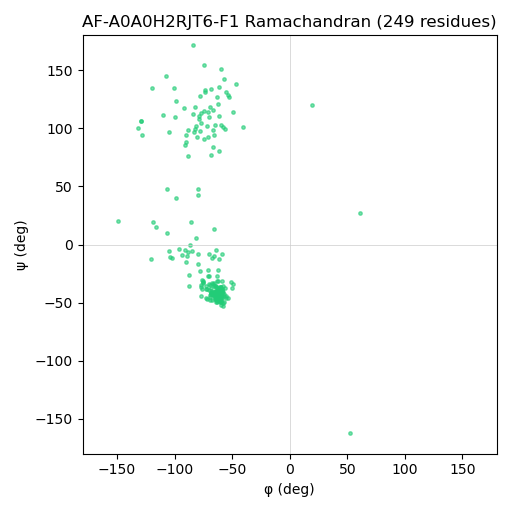CA 1
ATOM 1541 C C . VAL A 1 197 ? 5.721 -10.072 -0.175 1.00 91.12 197 VAL A C 1
ATOM 1543 O O . VAL A 1 197 ? 6.779 -9.851 -0.767 1.00 91.12 197 VAL A O 1
ATOM 1546 N N . LYS A 1 198 ? 5.406 -11.298 0.270 1.00 88.69 198 LYS A N 1
ATOM 1547 C CA . LYS A 1 198 ? 6.333 -12.444 0.217 1.00 88.69 198 LYS A CA 1
ATOM 1548 C C . LYS A 1 198 ? 6.465 -13.077 -1.159 1.00 88.69 198 LYS A C 1
ATOM 1550 O O . LYS A 1 198 ? 7.565 -13.498 -1.514 1.00 88.69 198 LYS A O 1
ATOM 1555 N N . GLU A 1 199 ? 5.395 -13.122 -1.945 1.00 85.19 199 GLU A N 1
ATOM 1556 C CA . GLU A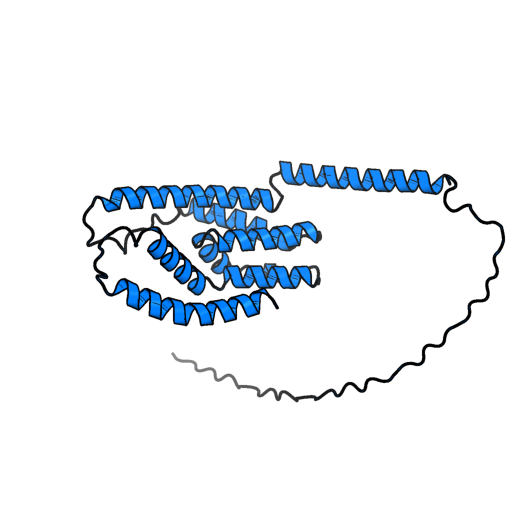 1 199 ? 5.391 -13.778 -3.258 1.00 85.19 199 GLU A CA 1
ATOM 1557 C C . GLU A 1 199 ? 6.022 -12.896 -4.349 1.00 85.19 199 GLU A C 1
ATOM 1559 O O . GLU A 1 199 ? 5.468 -12.692 -5.430 1.00 85.19 199 GLU A O 1
ATOM 1564 N N . SER A 1 200 ? 7.196 -12.319 -4.069 1.00 76.44 200 SER A N 1
ATOM 1565 C CA . SER A 1 200 ? 7.916 -11.445 -5.001 1.00 76.44 200 SER A CA 1
ATOM 1566 C C . SER A 1 200 ? 8.333 -12.178 -6.270 1.00 76.44 200 SER A C 1
ATOM 1568 O O . SER A 1 200 ? 8.117 -11.670 -7.365 1.00 76.44 200 SER A O 1
ATOM 1570 N N . LYS A 1 201 ? 8.829 -13.413 -6.143 1.00 74.31 201 LYS A N 1
ATOM 1571 C CA . LYS A 1 201 ? 9.304 -14.212 -7.283 1.00 74.31 201 LYS A CA 1
ATOM 1572 C C . LYS A 1 201 ? 8.194 -14.531 -8.282 1.00 74.31 201 LYS A C 1
ATOM 1574 O O . LYS A 1 201 ? 8.417 -14.447 -9.487 1.00 74.31 201 LYS A O 1
ATOM 1579 N N . VAL A 1 202 ? 7.009 -14.889 -7.785 1.00 78.25 202 VAL A N 1
ATOM 1580 C CA . VAL A 1 202 ? 5.856 -15.220 -8.634 1.00 78.25 202 VAL A CA 1
ATOM 1581 C C . VAL A 1 202 ? 5.410 -13.982 -9.410 1.00 78.25 202 VAL A C 1
ATOM 1583 O O . VAL A 1 202 ? 5.167 -14.051 -10.609 1.00 78.25 202 VAL A O 1
ATOM 1586 N N . HIS A 1 203 ? 5.369 -12.821 -8.763 1.00 74.69 203 HIS A N 1
ATOM 1587 C CA . HIS A 1 203 ? 4.983 -11.577 -9.426 1.00 74.69 203 HIS A CA 1
ATOM 1588 C C . HIS A 1 203 ? 6.031 -11.028 -10.384 1.00 74.69 203 HIS A C 1
ATOM 1590 O O . HIS A 1 203 ? 5.655 -10.521 -11.435 1.00 74.69 203 HIS A O 1
ATOM 1596 N N . ASP A 1 204 ? 7.319 -11.123 -10.049 1.00 72.44 204 ASP A N 1
ATOM 1597 C CA . ASP A 1 204 ? 8.400 -10.713 -10.949 1.00 72.44 204 ASP A CA 1
ATOM 1598 C C . ASP A 1 204 ? 8.317 -11.507 -12.255 1.00 72.44 204 ASP A C 1
ATOM 1600 O O . ASP A 1 204 ? 8.425 -10.939 -13.343 1.00 72.44 204 ASP A O 1
ATOM 1604 N N . PHE A 1 205 ? 8.028 -12.807 -12.143 1.00 77.19 205 PHE A N 1
ATOM 1605 C CA . PHE A 1 205 ? 7.739 -13.661 -13.284 1.00 77.19 205 PHE A CA 1
ATOM 1606 C C . PHE A 1 205 ? 6.538 -13.138 -14.099 1.00 77.19 205 PHE A C 1
ATOM 1608 O O . PHE A 1 205 ? 6.663 -12.910 -15.304 1.00 77.19 205 PHE A O 1
ATOM 1615 N N . TRP A 1 206 ? 5.390 -12.885 -13.457 1.00 76.88 206 TRP A N 1
ATOM 1616 C CA . TRP A 1 206 ? 4.184 -12.397 -14.145 1.00 76.88 206 TRP A CA 1
ATOM 1617 C C . TRP A 1 206 ? 4.350 -11.010 -14.771 1.00 76.88 206 TRP A C 1
ATOM 1619 O O . TRP A 1 206 ? 3.819 -10.756 -15.850 1.00 76.88 206 TRP A O 1
ATOM 1629 N N . TYR A 1 207 ? 5.101 -10.117 -14.132 1.00 74.88 207 TYR A N 1
ATOM 1630 C CA . TYR A 1 207 ? 5.392 -8.782 -14.647 1.00 74.88 207 TYR A CA 1
ATOM 1631 C C . TYR A 1 207 ? 6.308 -8.838 -15.874 1.00 74.88 207 TYR A C 1
ATOM 1633 O O . TYR A 1 207 ? 6.055 -8.167 -16.873 1.00 74.88 207 TYR A O 1
ATOM 1641 N N . GLN A 1 208 ? 7.352 -9.672 -15.847 1.00 70.75 208 GLN A N 1
ATOM 1642 C CA . GLN A 1 208 ? 8.180 -9.902 -17.034 1.00 70.75 208 GLN A CA 1
ATOM 1643 C C . GLN A 1 208 ? 7.353 -10.494 -18.176 1.00 70.75 208 GLN A C 1
ATOM 1645 O O . GLN A 1 208 ? 7.463 -10.045 -19.317 1.00 70.75 208 GLN A O 1
ATOM 1650 N N . TRP A 1 209 ? 6.489 -11.458 -17.863 1.00 76.00 209 TRP A N 1
ATOM 1651 C CA . TRP A 1 209 ? 5.607 -12.076 -18.843 1.00 76.00 209 TRP A CA 1
ATOM 1652 C C . TRP A 1 209 ? 4.625 -11.071 -19.461 1.00 76.00 209 TRP A C 1
ATOM 1654 O O . TRP A 1 209 ? 4.475 -11.027 -20.681 1.00 76.00 209 TRP A O 1
ATOM 1664 N N . SER A 1 210 ? 4.001 -10.208 -18.653 1.00 78.19 210 SER A N 1
ATOM 1665 C CA . SER A 1 210 ? 3.066 -9.191 -19.150 1.00 78.19 210 SER A CA 1
ATOM 1666 C C . SER A 1 210 ? 3.755 -8.133 -20.018 1.00 78.19 210 SER A C 1
ATOM 1668 O O . SER A 1 210 ? 3.190 -7.717 -21.030 1.00 78.19 210 SER A O 1
ATOM 1670 N N . LEU A 1 211 ? 4.998 -7.750 -19.696 1.00 70.62 211 LEU A N 1
ATOM 1671 C CA . LEU A 1 211 ? 5.818 -6.888 -20.553 1.00 70.62 211 LEU A CA 1
ATOM 1672 C C . LEU A 1 211 ? 6.111 -7.542 -21.909 1.00 70.62 211 LEU A C 1
ATOM 1674 O O . LEU A 1 211 ? 6.020 -6.872 -22.938 1.00 70.62 211 LEU A O 1
ATOM 1678 N N . ILE A 1 212 ? 6.438 -8.838 -21.926 1.00 73.62 212 ILE A N 1
ATOM 1679 C CA . ILE A 1 212 ? 6.674 -9.587 -23.168 1.00 73.62 212 ILE A CA 1
ATOM 1680 C C . ILE A 1 212 ? 5.399 -9.630 -24.012 1.00 73.62 212 ILE A C 1
ATOM 1682 O O . ILE A 1 212 ? 5.460 -9.364 -25.208 1.00 73.62 212 ILE A O 1
ATOM 1686 N N . LEU A 1 213 ? 4.242 -9.901 -23.406 1.00 78.19 213 LEU A N 1
ATOM 1687 C CA . LEU A 1 213 ? 2.972 -9.910 -24.133 1.00 78.19 213 LEU A CA 1
ATOM 1688 C C . LEU A 1 213 ? 2.613 -8.527 -24.694 1.00 78.19 213 LEU A C 1
ATOM 1690 O O . LEU A 1 213 ? 2.173 -8.434 -25.834 1.00 78.19 213 LEU A O 1
ATOM 1694 N N . LYS A 1 214 ? 2.831 -7.455 -23.922 1.00 79.38 214 LYS A N 1
ATOM 1695 C CA . LYS A 1 214 ? 2.440 -6.092 -24.313 1.00 79.38 214 LYS A CA 1
ATOM 1696 C C . LYS A 1 214 ? 3.348 -5.470 -25.375 1.00 79.38 214 LYS A C 1
ATOM 1698 O O . LYS A 1 214 ? 2.873 -4.676 -26.177 1.00 79.38 214 LYS A O 1
ATOM 1703 N N . TYR A 1 215 ? 4.644 -5.785 -25.364 1.00 74.62 215 TYR A N 1
ATOM 1704 C CA . TYR A 1 215 ? 5.632 -5.115 -26.223 1.00 74.62 215 TYR A CA 1
ATOM 1705 C C . TYR A 1 215 ? 6.373 -6.053 -27.182 1.00 74.62 215 TYR A C 1
ATOM 1707 O O . TYR A 1 215 ? 7.081 -5.582 -28.070 1.00 74.62 215 TYR A O 1
ATOM 1715 N N . GLY A 1 216 ? 6.268 -7.368 -26.989 1.00 68.25 216 GLY A N 1
ATOM 1716 C CA . GLY A 1 216 ? 7.008 -8.367 -27.759 1.00 68.25 216 GLY A CA 1
ATOM 1717 C C . GLY A 1 216 ? 6.297 -8.858 -29.017 1.00 68.25 216 GLY A C 1
ATOM 1718 O O . GLY A 1 216 ? 6.959 -9.452 -29.860 1.00 68.25 216 GLY A O 1
ATOM 1719 N N . TRP A 1 217 ? 4.990 -8.614 -29.166 1.00 66.56 217 TRP A N 1
ATOM 1720 C CA . TRP A 1 217 ? 4.213 -9.129 -30.301 1.00 66.56 217 TRP A CA 1
ATOM 1721 C C . TRP A 1 217 ? 4.466 -8.383 -31.622 1.00 66.56 217 TRP A C 1
ATOM 1723 O O . TRP A 1 217 ? 4.465 -9.007 -32.677 1.00 66.56 217 TRP A O 1
ATOM 1733 N N . ASP A 1 218 ? 4.769 -7.084 -31.575 1.00 69.25 218 ASP A N 1
ATOM 1734 C CA . ASP A 1 218 ? 4.872 -6.252 -32.787 1.00 69.25 218 ASP A CA 1
ATOM 1735 C C . ASP A 1 218 ? 6.256 -6.257 -33.458 1.00 69.25 218 ASP A C 1
ATOM 1737 O O . ASP A 1 218 ? 6.454 -5.587 -34.473 1.00 69.25 218 ASP A O 1
ATOM 1741 N N . ARG A 1 219 ? 7.251 -6.983 -32.923 1.00 60.81 219 ARG A N 1
ATOM 1742 C CA . ARG A 1 219 ? 8.574 -7.078 -33.562 1.00 60.81 219 ARG A CA 1
ATOM 1743 C C . ARG A 1 219 ? 8.929 -8.517 -33.932 1.00 60.81 219 ARG A C 1
ATOM 1745 O O . ARG A 1 219 ? 8.846 -9.386 -33.067 1.00 60.81 219 ARG A O 1
ATOM 1752 N N . PRO A 1 220 ? 9.455 -8.763 -35.150 1.00 62.31 220 PRO A N 1
ATOM 1753 C CA . PRO A 1 220 ? 10.134 -10.010 -35.483 1.00 62.31 220 PRO A CA 1
ATOM 1754 C C . PRO A 1 220 ? 11.435 -10.092 -34.672 1.00 62.31 220 PRO A C 1
ATOM 1756 O O . PRO A 1 220 ? 12.505 -9.648 -35.085 1.00 62.31 220 PRO A O 1
ATOM 1759 N N . GLY A 1 221 ? 11.309 -10.562 -33.434 1.00 62.38 221 GLY A N 1
ATOM 1760 C CA . GLY A 1 221 ? 12.412 -10.778 -32.513 1.00 62.38 221 GLY A CA 1
ATOM 1761 C C . GLY A 1 221 ? 13.099 -12.131 -32.733 1.00 62.38 221 GLY A C 1
ATOM 1762 O O . GLY A 1 221 ? 12.586 -12.995 -33.446 1.00 62.38 221 GLY A O 1
ATOM 1763 N N . PRO A 1 222 ? 14.235 -12.366 -32.055 1.00 54.38 222 PRO A N 1
ATOM 1764 C CA . PRO A 1 222 ? 15.058 -13.573 -32.202 1.00 54.38 222 PRO A CA 1
ATOM 1765 C C . PRO A 1 222 ? 14.370 -14.879 -31.767 1.00 54.38 222 PRO A C 1
ATOM 1767 O O . PRO A 1 222 ? 14.948 -15.947 -31.930 1.00 54.38 222 PRO A O 1
ATOM 1770 N N . PHE A 1 223 ? 13.153 -14.815 -31.218 1.00 58.94 223 PHE A N 1
ATOM 1771 C CA . PHE A 1 223 ? 12.381 -15.997 -30.828 1.00 58.94 223 PHE A CA 1
ATOM 1772 C C . PHE A 1 223 ? 11.672 -16.687 -32.002 1.00 58.94 223 PHE A C 1
ATOM 1774 O O . PHE A 1 223 ? 11.188 -17.805 -31.823 1.00 58.94 223 PHE A O 1
ATOM 1781 N N . GLY A 1 224 ? 11.672 -16.076 -33.196 1.00 60.56 224 GLY A N 1
ATOM 1782 C CA . GLY A 1 224 ? 11.240 -16.705 -34.446 1.00 60.56 224 GLY A CA 1
ATOM 1783 C C . GLY A 1 224 ? 9.848 -17.346 -34.386 1.00 60.56 224 GLY A C 1
ATOM 1784 O O . GLY A 1 224 ? 9.051 -17.092 -33.482 1.00 60.56 224 GLY A O 1
ATOM 1785 N N . ASN A 1 225 ? 9.566 -18.228 -35.345 1.00 69.12 225 ASN A N 1
ATOM 1786 C CA . ASN A 1 225 ? 8.284 -18.936 -35.479 1.00 69.12 225 ASN A CA 1
ATOM 1787 C C . ASN A 1 225 ? 7.896 -19.790 -34.246 1.00 69.12 225 ASN A C 1
ATOM 1789 O O . ASN A 1 225 ? 6.764 -20.259 -34.159 1.00 69.12 225 ASN A O 1
ATOM 1793 N N . ASN A 1 226 ? 8.794 -19.953 -33.266 1.00 67.25 226 ASN A N 1
ATOM 1794 C CA . ASN A 1 226 ? 8.584 -20.777 -32.073 1.00 67.25 226 ASN A CA 1
ATOM 1795 C C . ASN A 1 226 ? 7.924 -20.016 -30.909 1.00 67.25 226 ASN A C 1
ATOM 1797 O O . ASN A 1 226 ? 7.565 -20.628 -29.901 1.00 67.25 226 ASN A O 1
ATOM 1801 N N . ALA A 1 227 ? 7.722 -18.697 -31.021 1.00 69.12 227 ALA A N 1
ATOM 1802 C CA . ALA A 1 227 ? 7.039 -17.914 -29.987 1.00 69.12 227 ALA A CA 1
ATOM 1803 C C . ALA A 1 227 ? 5.632 -18.462 -29.679 1.00 69.12 227 ALA A C 1
ATOM 1805 O O . ALA A 1 227 ? 5.228 -18.532 -28.518 1.00 69.12 227 ALA A O 1
ATOM 1806 N N . HIS A 1 228 ? 4.920 -18.937 -30.705 1.00 70.38 228 HIS A N 1
ATOM 1807 C CA . HIS A 1 228 ? 3.593 -19.535 -30.558 1.00 70.38 228 HIS A CA 1
ATOM 1808 C C . HIS A 1 228 ? 3.608 -20.827 -29.724 1.00 70.38 228 HIS A C 1
ATOM 1810 O O . HIS A 1 228 ? 2.695 -21.066 -28.934 1.00 70.38 228 HIS A O 1
ATOM 1816 N N . GLU A 1 229 ? 4.652 -21.644 -29.857 1.00 75.94 229 GLU A N 1
ATOM 1817 C CA . GLU A 1 229 ? 4.784 -22.916 -29.141 1.00 75.94 229 GLU A CA 1
ATOM 1818 C C . GLU A 1 229 ? 5.180 -22.705 -27.674 1.00 75.94 229 GLU A C 1
ATOM 1820 O O . GLU A 1 229 ? 4.634 -23.348 -26.776 1.00 75.94 229 GLU A O 1
ATOM 1825 N N . ILE A 1 230 ? 6.049 -21.725 -27.405 1.00 73.19 230 ILE A N 1
ATOM 1826 C CA . ILE A 1 230 ? 6.395 -21.314 -26.039 1.00 73.19 230 ILE A CA 1
ATOM 1827 C C . ILE A 1 230 ? 5.162 -20.744 -25.333 1.00 73.19 230 ILE A C 1
ATOM 1829 O O . ILE A 1 230 ? 4.873 -21.144 -24.207 1.00 73.19 230 ILE A O 1
ATOM 1833 N N . VAL A 1 231 ? 4.391 -19.870 -25.991 1.00 73.44 231 VAL A N 1
ATOM 1834 C CA . VAL A 1 231 ? 3.148 -19.318 -25.428 1.00 73.44 231 VAL A CA 1
ATOM 1835 C C . VAL A 1 231 ? 2.116 -20.416 -25.180 1.00 73.44 231 VAL A C 1
ATOM 1837 O O . VAL A 1 231 ? 1.473 -20.396 -24.133 1.00 73.44 231 VAL A O 1
ATOM 1840 N N . ARG A 1 232 ? 1.977 -21.399 -26.078 1.00 75.44 232 ARG A N 1
ATOM 1841 C CA . ARG A 1 232 ? 1.062 -22.542 -25.911 1.00 75.44 232 ARG A CA 1
ATOM 1842 C C . ARG A 1 232 ? 1.458 -23.449 -24.741 1.00 75.44 232 ARG A C 1
ATOM 1844 O O . ARG A 1 232 ? 0.621 -23.787 -23.908 1.00 75.44 232 ARG A O 1
ATOM 1851 N N . ASN A 1 233 ? 2.735 -23.805 -24.632 1.00 74.38 233 ASN A N 1
ATOM 1852 C CA . ASN A 1 233 ? 3.232 -24.619 -23.519 1.00 74.38 233 ASN A CA 1
ATOM 1853 C C . ASN A 1 233 ? 3.160 -23.859 -22.189 1.00 74.38 233 ASN A C 1
ATOM 1855 O O . ASN A 1 233 ? 2.888 -24.447 -21.139 1.00 74.38 233 ASN A O 1
ATOM 1859 N N . PHE A 1 234 ? 3.357 -22.541 -22.234 1.00 73.31 234 PHE A N 1
ATOM 1860 C CA . PHE A 1 234 ? 3.248 -21.695 -21.060 1.00 73.31 234 PHE A CA 1
ATOM 1861 C C . PHE A 1 234 ? 1.797 -21.509 -20.615 1.00 73.31 234 PHE A C 1
ATOM 1863 O O . PHE A 1 234 ? 1.512 -21.711 -19.443 1.00 73.31 234 PHE A O 1
ATOM 1870 N N . THR A 1 235 ? 0.859 -21.216 -21.520 1.00 73.06 235 THR A N 1
ATOM 1871 C CA . THR A 1 235 ? -0.580 -21.114 -21.194 1.00 73.06 235 THR A CA 1
ATOM 1872 C C . THR A 1 235 ? -1.123 -22.401 -20.590 1.00 73.06 235 THR A C 1
ATOM 1874 O O . THR A 1 235 ? -1.902 -22.335 -19.645 1.00 73.06 235 THR A O 1
ATOM 1877 N N . HIS A 1 236 ? -0.651 -23.564 -21.042 1.00 74.94 236 HIS A N 1
ATOM 1878 C CA . HIS A 1 236 ? -1.066 -24.848 -20.481 1.00 74.94 236 HIS A CA 1
ATOM 1879 C C . HIS A 1 236 ? -0.534 -25.106 -19.059 1.00 74.94 236 HIS A C 1
ATOM 1881 O O . HIS A 1 236 ? -1.145 -25.841 -18.288 1.00 74.94 236 HIS A O 1
ATOM 1887 N N . ARG A 1 237 ? 0.610 -24.514 -18.693 1.00 71.94 237 ARG A N 1
ATOM 1888 C CA . ARG A 1 237 ? 1.173 -24.578 -17.331 1.00 71.94 237 ARG A CA 1
ATOM 1889 C C . ARG A 1 237 ? 0.629 -23.470 -16.430 1.00 71.94 237 ARG A C 1
ATOM 1891 O O . ARG A 1 237 ? 0.393 -23.683 -15.244 1.00 71.94 237 ARG A O 1
ATOM 1898 N N . ALA A 1 238 ? 0.409 -22.297 -17.006 1.00 70.50 238 ALA A N 1
ATOM 1899 C CA . ALA A 1 238 ? -0.146 -21.130 -16.352 1.00 70.50 238 ALA A CA 1
ATOM 1900 C C . ALA A 1 238 ? -1.627 -21.312 -16.024 1.00 70.50 238 ALA A C 1
ATOM 1902 O O . ALA A 1 238 ? -2.041 -20.837 -14.980 1.00 70.50 238 ALA A O 1
ATOM 1903 N N . SER A 1 239 ? -2.410 -22.023 -16.843 1.00 72.06 239 SER A N 1
ATOM 1904 C CA . SER A 1 239 ? -3.806 -22.351 -16.526 1.00 72.06 239 SER A CA 1
ATOM 1905 C C . SER A 1 239 ? -3.913 -23.189 -15.252 1.00 72.06 239 SER A C 1
ATOM 1907 O O . SER A 1 239 ? -4.768 -22.918 -14.418 1.00 72.06 239 SER A O 1
ATOM 1909 N N . VAL A 1 240 ? -2.990 -24.133 -15.046 1.00 66.31 240 VAL A N 1
ATOM 1910 C CA . VAL A 1 240 ? -2.918 -24.944 -13.822 1.0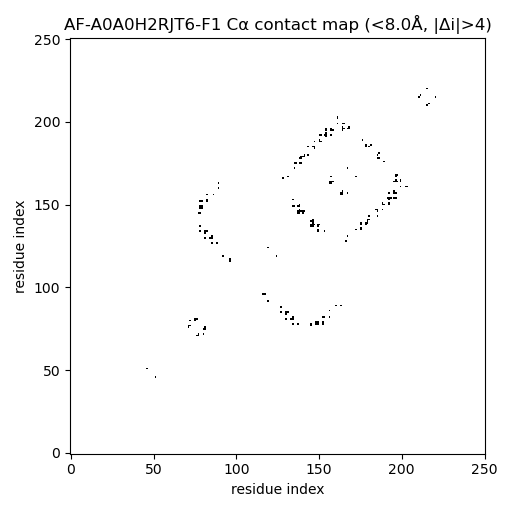0 66.31 240 VAL A CA 1
ATOM 1911 C C . VAL A 1 240 ? -2.563 -24.073 -12.615 1.00 66.31 240 VAL A C 1
ATOM 1913 O O . VAL A 1 240 ? -3.212 -24.166 -11.578 1.00 66.31 240 VAL A O 1
ATOM 1916 N N . LEU A 1 241 ? -1.587 -23.169 -12.748 1.00 66.19 241 LEU A N 1
ATOM 1917 C CA . LEU A 1 241 ? -1.208 -22.254 -11.665 1.00 66.19 241 LEU A CA 1
ATOM 1918 C C . LEU A 1 241 ? -2.274 -21.189 -11.375 1.00 66.19 241 LEU A C 1
ATOM 1920 O O . LEU A 1 241 ? -2.525 -20.889 -10.214 1.00 66.19 241 LEU A O 1
ATOM 1924 N N . LEU A 1 242 ? -2.929 -20.641 -12.399 1.00 64.81 242 LEU A N 1
ATOM 1925 C CA . LEU A 1 242 ? -4.039 -19.696 -12.259 1.00 64.81 242 LEU A CA 1
ATOM 1926 C C . LEU A 1 242 ? -5.248 -20.358 -11.604 1.00 64.81 242 LEU A C 1
ATOM 1928 O O . LEU A 1 242 ? -5.900 -19.719 -10.788 1.00 64.81 242 LEU A O 1
ATOM 1932 N N . TRP A 1 243 ? -5.507 -21.634 -11.894 1.00 64.88 243 TRP A N 1
ATOM 1933 C CA . TRP A 1 243 ? -6.536 -22.407 -11.204 1.00 64.88 243 TRP A CA 1
ATOM 1934 C C . TRP A 1 243 ? -6.213 -22.560 -9.711 1.00 64.88 243 TRP A C 1
ATOM 1936 O O . TRP A 1 243 ? -7.076 -22.320 -8.874 1.00 64.88 243 TRP A O 1
ATOM 1946 N N . PHE A 1 244 ? -4.950 -22.832 -9.361 1.00 53.78 244 PHE A N 1
ATOM 1947 C CA . PHE A 1 244 ? -4.492 -22.881 -7.965 1.00 53.78 244 PHE A CA 1
ATOM 1948 C C . PHE A 1 244 ? -4.559 -21.525 -7.249 1.00 53.78 244 PHE A C 1
ATOM 1950 O O . PHE A 1 244 ? -4.980 -21.456 -6.096 1.00 53.78 244 PHE A O 1
ATOM 1957 N N . VAL A 1 245 ? -4.156 -20.443 -7.919 1.00 63.66 245 VAL A N 1
ATOM 1958 C CA . VAL A 1 245 ? -4.200 -19.088 -7.352 1.00 63.66 245 VAL A CA 1
ATOM 1959 C C . VAL A 1 245 ? -5.645 -18.627 -7.175 1.00 63.66 245 VAL A C 1
ATOM 1961 O O . VAL A 1 245 ? -5.980 -18.090 -6.126 1.00 63.66 245 VAL A O 1
ATOM 1964 N N . TRP A 1 246 ? -6.521 -18.877 -8.150 1.00 59.06 246 TRP A N 1
ATOM 1965 C CA . TRP A 1 246 ? -7.943 -18.555 -8.040 1.00 59.06 246 TR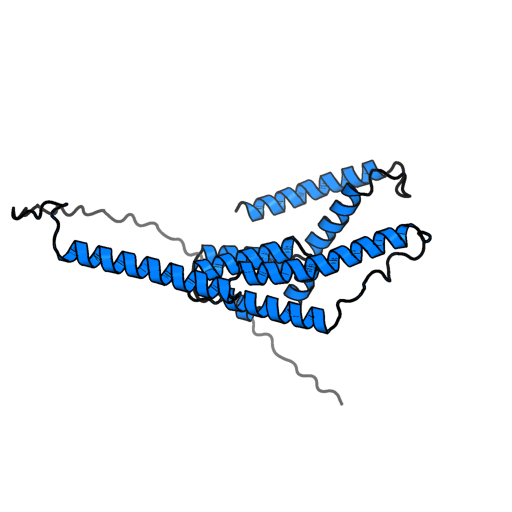P A CA 1
ATOM 1966 C C . TRP A 1 246 ? -8.616 -19.354 -6.918 1.00 59.06 246 TRP A C 1
ATOM 1968 O O . TRP A 1 246 ? -9.326 -18.776 -6.101 1.00 59.06 246 TRP A O 1
ATOM 1978 N N . PHE A 1 247 ? -8.297 -20.645 -6.786 1.00 48.88 247 PHE A N 1
ATOM 1979 C CA . PHE A 1 247 ? -8.787 -21.490 -5.694 1.00 48.88 247 PHE A CA 1
ATOM 1980 C C . PHE A 1 247 ? -8.398 -20.956 -4.303 1.00 48.88 247 PHE A C 1
ATOM 1982 O O . PHE A 1 247 ? -9.215 -20.971 -3.385 1.00 48.88 247 PHE A O 1
ATOM 1989 N N . PHE A 1 248 ? -7.181 -20.421 -4.155 1.00 50.69 248 PHE A N 1
ATOM 1990 C CA . PHE A 1 248 ? -6.707 -19.810 -2.906 1.00 50.69 248 PHE A CA 1
ATOM 1991 C C . PHE A 1 248 ? -7.230 -18.392 -2.650 1.00 50.69 248 PHE A C 1
ATOM 1993 O O . PHE A 1 248 ? -7.216 -17.939 -1.510 1.00 50.69 248 PHE A O 1
ATOM 2000 N N . VAL A 1 249 ? -7.642 -17.666 -3.690 1.00 51.00 249 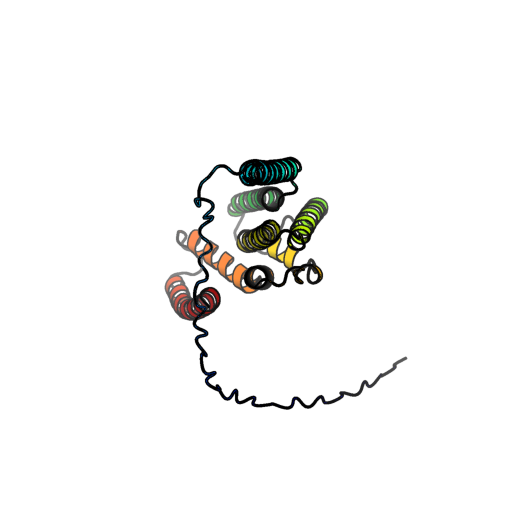VAL A N 1
ATOM 2001 C CA . VAL A 1 249 ? -8.198 -16.308 -3.566 1.00 51.00 249 VAL A CA 1
ATOM 2002 C C . VAL A 1 249 ? -9.712 -16.337 -3.319 1.00 51.00 249 VAL A C 1
ATOM 2004 O O . VAL A 1 249 ? -10.243 -15.398 -2.726 1.00 51.00 249 VAL A O 1
ATOM 2007 N N . SER A 1 250 ? -10.401 -17.395 -3.756 1.00 45.94 250 SER A N 1
ATOM 2008 C CA . SER A 1 250 ? -11.852 -17.575 -3.609 1.00 45.94 250 SER A CA 1
ATOM 2009 C C . SER A 1 250 ? -12.285 -18.423 -2.403 1.00 45.94 250 SER A C 1
ATOM 2011 O O . SER A 1 250 ? -13.489 -18.535 -2.180 1.00 45.94 250 SER A O 1
ATOM 2013 N N . SER A 1 251 ? -11.342 -18.989 -1.640 1.00 42.97 251 SER A N 1
ATOM 2014 C CA . SER A 1 251 ? -11.591 -19.702 -0.371 1.00 42.97 251 SER A CA 1
ATOM 2015 C C . SER A 1 251 ? -11.230 -18.833 0.829 1.00 42.97 251 SER A C 1
ATOM 2017 O O . SER A 1 251 ? -11.935 -18.934 1.855 1.00 42.97 251 SER A O 1
#

Sequence (251 aa):
MAHNSSGSRKRVDSGVGSSERSIIPLPLISTESLSSIDSNATAPNLEGAGRTVGLLYDFLGAMLEDFLNRVAQRRGGGPEAIASCIRNLAIDYYQERVANFRERQNLNVRHRFTSLSRSLTKEEVKSLNKLCKKLFKLTRSPNLSIQLKALEEITNLALDYPLLRQILAHTSYERYLEPKIKGHDVLLATSKMHNAVKESKVHDFWYQWSLILKYGWDRPGPFGNNAHEIVRNFTHRASVLLWFVWFFVSS

Radius of gyration: 29.07 Å; Cα contacts (8 Å, |Δi|>4): 113; chains: 1; bounding box: 92×55×68 Å

Nearest PDB structures (foldseek):
  8g4j-assembly2_B  TM=5.803E-01  e=2.181E-01  Cavia porcellus
  7n6g-assembly1_1G  TM=7.011E-01  e=1.582E+00  Chlamydomonas reinhardtii
  6owo-assembly1_A  TM=5.755E-01  e=1.670E+00  Mus musculus
  7qbk-assembly1_A-2  TM=3.658E-01  e=4.378E+00  Sulfolobus acidocaldarius DSM 639
  8pm6-assembly1_A  TM=1.862E-01  e=4.873E+00  Homo sapiens

Organism: NCBI:txid27342

pLDDT: mean 76.29, std 15.27, range [42.97, 97.31]